Protein AF-A0A9D5ZMG6-F1 (afdb_monomer_lite)

Foldseek 3Di:
DDDDDDDDDDPDDADADDPPPPPDDDDDDDDDDDDDDDDDDDDDDDDDDDDDDPDPPPQDPVNLVLCVVQPDDFDAQPDQDPPDFDWDQGPNDIDTDDALEDPVVQVVVLVVCLVVVDQKYWDWDADLVPLGTHYTWMAHNVVRDIGSSLLQDFQFQCAQVLLLLLVCLLVVVVPADQQDKDFFDDDQPDQDPVRQPDPDPVVTDMDGNNVCSVVLRLSRQLNSCLVRHDLVSSVVSCVVLQAPHDPDPNHNHDHFHDDSPPPPCPDSSVSSCSRSSVDSRGTDRNSSSNSSSD

Radius of gyration: 22.64 Å; chains: 1; bounding box: 49×60×66 Å

Sequence (294 aa):
MATIRTVMSFRGTLVVIVLMVLSVLVLGAQFYPKQHYVPGAGSTPVVTTTAETSGNPVVGNETLALLKKNGMTFPSKGKSDTLESKQVHVAGKDFKIDYTLDEELTKYVNKLLGRYRPDYSAVVVIDNNTGNIITATGFQKDGNKIDPSLAFSSSHPSASLFKIITAAALLQEHQVNPEHTFAFRGKSTTLYNSQIRDPYSVAGKSQTLKKAFAVSNNVIFGKAALQYCSEKELDVMATKFGYNQDLMADIDLSKSHTEIANSKMEEQLDLASIASGFNTQVKISPVHAALLSS

Structure (mmCIF, N/CA/C/O backbone):
data_AF-A0A9D5ZMG6-F1
#
_entry.id   AF-A0A9D5ZMG6-F1
#
loop_
_atom_site.group_PDB
_atom_site.id
_atom_site.type_symbol
_atom_site.label_atom_id
_atom_site.label_alt_id
_atom_site.label_comp_id
_atom_site.label_asym_id
_atom_site.label_entity_id
_atom_site.label_seq_id
_atom_site.pdbx_PDB_ins_code
_atom_site.Cartn_x
_atom_site.Cartn_y
_atom_site.Cartn_z
_atom_site.occupancy
_atom_site.B_iso_or_equiv
_atom_site.auth_seq_id
_atom_site.auth_comp_id
_atom_site.auth_asym_id
_atom_site.auth_atom_id
_atom_site.pdbx_PDB_model_num
ATOM 1 N N . MET A 1 1 ? -21.882 -11.357 -9.820 1.00 24.34 1 MET A N 1
ATOM 2 C CA . MET A 1 1 ? -21.379 -12.555 -9.109 1.00 24.34 1 MET A CA 1
ATOM 3 C C . MET A 1 1 ? -19.875 -12.661 -9.325 1.00 24.34 1 MET A C 1
ATOM 5 O O . MET A 1 1 ? -19.450 -13.118 -10.378 1.00 24.34 1 MET A O 1
ATOM 9 N N . ALA A 1 2 ? -19.061 -12.177 -8.385 1.00 22.80 2 ALA A N 1
ATOM 10 C CA . ALA A 1 2 ? -17.611 -12.360 -8.440 1.00 22.80 2 ALA A CA 1
ATOM 11 C C . ALA A 1 2 ? -17.259 -13.700 -7.777 1.00 22.80 2 ALA A C 1
ATOM 13 O O . ALA A 1 2 ? -17.622 -13.947 -6.631 1.00 22.80 2 ALA A O 1
ATOM 14 N N . THR A 1 3 ? -16.609 -14.585 -8.531 1.00 19.66 3 THR A N 1
ATOM 15 C CA . THR A 1 3 ? -16.215 -15.923 -8.072 1.00 19.66 3 THR A CA 1
ATOM 16 C C . THR A 1 3 ? -14.845 -15.832 -7.403 1.00 19.66 3 THR A C 1
ATOM 18 O O . THR A 1 3 ? -13.866 -15.476 -8.056 1.00 19.66 3 THR A O 1
ATOM 21 N N . ILE A 1 4 ? -14.769 -16.160 -6.112 1.00 23.97 4 ILE A N 1
ATOM 22 C CA . ILE A 1 4 ? -13.509 -16.271 -5.366 1.00 23.97 4 ILE A CA 1
ATOM 23 C C . ILE A 1 4 ? -12.852 -17.602 -5.754 1.00 23.97 4 ILE A C 1
ATOM 25 O O . ILE A 1 4 ? -13.375 -18.670 -5.446 1.00 23.97 4 ILE A O 1
ATOM 29 N N . ARG A 1 5 ? -11.704 -17.552 -6.439 1.00 21.27 5 ARG A N 1
ATOM 30 C CA . ARG A 1 5 ? -10.810 -18.709 -6.602 1.00 21.27 5 ARG A CA 1
ATOM 31 C C . ARG A 1 5 ? -9.631 -18.569 -5.645 1.00 21.27 5 ARG A C 1
ATOM 33 O O . ARG A 1 5 ? -8.730 -17.771 -5.878 1.00 21.27 5 ARG A O 1
ATOM 40 N N . THR A 1 6 ? -9.645 -19.369 -4.585 1.00 25.58 6 THR A N 1
ATOM 41 C CA . THR A 1 6 ? -8.525 -19.555 -3.657 1.00 25.58 6 THR A CA 1
ATOM 42 C C . THR A 1 6 ? -7.377 -20.277 -4.367 1.00 25.58 6 THR A C 1
ATOM 44 O O . THR A 1 6 ? -7.580 -21.359 -4.916 1.00 25.58 6 THR A O 1
ATOM 47 N N . VAL A 1 7 ? -6.166 -19.711 -4.342 1.00 25.19 7 VAL A N 1
ATOM 48 C CA . VAL A 1 7 ? -4.935 -20.394 -4.772 1.00 25.19 7 VAL A CA 1
ATOM 49 C C . VAL A 1 7 ? -3.977 -20.478 -3.583 1.00 25.19 7 VAL A C 1
ATOM 51 O O . VAL A 1 7 ? -3.542 -19.463 -3.060 1.00 25.19 7 VAL A O 1
ATOM 54 N N . MET A 1 8 ? -3.743 -21.730 -3.182 1.00 24.28 8 MET A N 1
ATOM 55 C CA . MET A 1 8 ? -2.700 -22.346 -2.347 1.00 24.28 8 MET A CA 1
ATOM 56 C C . MET A 1 8 ? -1.887 -21.525 -1.324 1.00 24.28 8 MET A C 1
ATOM 58 O O . MET A 1 8 ? -1.217 -20.542 -1.614 1.00 24.28 8 MET A O 1
ATOM 62 N N . SER A 1 9 ? -1.876 -22.125 -0.130 1.00 27.77 9 SER A N 1
ATOM 63 C CA . SER A 1 9 ? -1.097 -21.880 1.082 1.00 27.77 9 SER A CA 1
ATOM 64 C C . SER A 1 9 ? 0.413 -21.703 0.866 1.00 27.77 9 SER A C 1
ATOM 66 O O . SER A 1 9 ? 1.086 -22.586 0.338 1.00 27.77 9 SER A O 1
ATOM 68 N N . PHE A 1 10 ? 0.942 -20.601 1.404 1.00 27.78 10 PHE A N 1
ATOM 69 C CA . PHE A 1 10 ? 2.297 -20.512 1.943 1.00 27.78 10 PHE A CA 1
ATOM 70 C C . PHE A 1 10 ? 2.182 -20.096 3.416 1.00 27.78 10 PHE A C 1
ATOM 72 O O . PHE A 1 10 ? 1.369 -19.244 3.774 1.00 27.78 10 PHE A O 1
ATOM 79 N N . ARG A 1 11 ? 2.935 -20.769 4.287 1.00 31.12 11 ARG A N 1
ATOM 80 C CA . ARG A 1 11 ? 2.912 -20.576 5.743 1.00 31.12 11 ARG A CA 1
ATOM 81 C C . ARG A 1 11 ? 3.293 -19.130 6.099 1.00 31.12 11 ARG A C 1
ATOM 83 O O . ARG A 1 11 ? 4.369 -18.684 5.718 1.00 31.12 11 ARG A O 1
ATOM 90 N N . GLY A 1 12 ? 2.430 -18.440 6.853 1.00 32.19 12 GLY A N 1
ATOM 91 C CA . GLY A 1 12 ? 2.753 -17.180 7.538 1.00 32.19 12 GLY A CA 1
ATOM 92 C C . GLY A 1 12 ? 2.434 -15.866 6.811 1.00 32.19 12 GLY A C 1
ATOM 93 O O . GLY A 1 12 ? 3.101 -14.871 7.076 1.00 32.19 12 GLY A O 1
ATOM 94 N N . THR A 1 13 ? 1.452 -15.811 5.904 1.00 32.25 13 THR A N 1
ATOM 95 C CA . THR A 1 13 ? 1.073 -14.553 5.225 1.00 32.25 13 THR A CA 1
ATOM 96 C C . THR A 1 13 ? -0.173 -13.916 5.847 1.00 32.25 13 THR A C 1
ATOM 98 O O . THR A 1 13 ? -1.261 -14.486 5.805 1.00 32.25 13 THR A O 1
ATOM 101 N N . LEU A 1 14 ? -0.011 -12.706 6.390 1.00 33.25 14 LEU A N 1
ATOM 102 C CA . LEU A 1 14 ? -1.097 -11.781 6.718 1.00 33.25 14 LEU A CA 1
ATOM 103 C C . LEU A 1 14 ? -1.874 -11.442 5.435 1.00 33.25 14 LEU A C 1
ATOM 105 O O . LEU A 1 14 ? -1.299 -10.923 4.479 1.00 33.25 14 LEU A O 1
ATOM 109 N N . VAL A 1 15 ? -3.176 -11.722 5.411 1.00 29.78 15 VAL A N 1
ATOM 110 C CA . VAL A 1 15 ? -4.054 -11.350 4.295 1.00 29.78 15 VAL A CA 1
ATOM 111 C C . VAL A 1 15 ? -4.723 -10.020 4.638 1.00 29.78 15 VAL A C 1
ATOM 113 O O . VAL A 1 15 ? -5.631 -9.980 5.465 1.00 29.78 15 VAL A O 1
ATOM 116 N N . VAL A 1 16 ? -4.282 -8.930 4.006 1.00 33.22 16 VAL A N 1
ATOM 117 C CA . VAL A 1 16 ? -5.022 -7.658 4.004 1.00 33.22 16 VAL A CA 1
ATOM 118 C C . VAL A 1 16 ? -6.070 -7.747 2.900 1.00 33.22 16 VAL A C 1
ATOM 120 O O . VAL A 1 16 ? -5.731 -7.757 1.717 1.00 33.22 16 VAL A O 1
ATOM 123 N N . ILE A 1 17 ? -7.345 -7.860 3.271 1.00 31.58 17 ILE A N 1
ATOM 124 C CA . ILE A 1 17 ? -8.457 -7.805 2.317 1.00 31.58 17 ILE A CA 1
ATOM 125 C C . ILE A 1 17 ? -8.943 -6.357 2.265 1.00 31.58 17 ILE A C 1
ATOM 127 O O . ILE A 1 17 ? -9.706 -5.930 3.125 1.00 31.58 17 ILE A O 1
ATOM 131 N N . VAL A 1 18 ? -8.505 -5.610 1.251 1.00 31.22 18 VAL A N 1
ATOM 132 C CA . VAL A 1 18 ? -9.123 -4.329 0.881 1.00 31.22 18 VAL A CA 1
ATOM 133 C C . VAL A 1 18 ? -10.298 -4.648 -0.042 1.00 31.22 18 VAL A C 1
ATOM 135 O O . VAL A 1 18 ? -10.112 -5.027 -1.199 1.00 31.22 18 VAL A O 1
ATOM 138 N N . LEU A 1 19 ? -11.521 -4.561 0.479 1.00 24.47 19 LEU A N 1
ATOM 139 C CA . LEU A 1 19 ? -12.739 -4.660 -0.326 1.00 24.47 19 LEU A CA 1
ATOM 140 C C . LEU A 1 19 ? -12.968 -3.316 -1.029 1.00 24.47 19 LEU A C 1
ATOM 142 O O . LEU A 1 19 ? -13.658 -2.446 -0.511 1.00 24.47 19 LEU A O 1
ATOM 146 N N . MET A 1 20 ? -12.392 -3.151 -2.222 1.00 25.94 20 MET A N 1
ATOM 147 C CA . MET A 1 20 ? -12.801 -2.082 -3.135 1.00 25.94 20 MET A CA 1
ATOM 148 C C . MET A 1 20 ? -14.220 -2.376 -3.629 1.00 25.94 20 MET A C 1
ATOM 150 O O . MET A 1 20 ? -14.432 -3.259 -4.466 1.00 25.94 20 MET A O 1
ATOM 154 N N . VAL A 1 21 ? -15.204 -1.632 -3.126 1.00 23.70 21 VAL A N 1
ATOM 155 C CA . VAL A 1 21 ? -16.505 -1.535 -3.790 1.00 23.70 21 VAL A CA 1
ATOM 156 C C . VAL A 1 21 ? -16.289 -0.667 -5.025 1.00 23.70 21 VAL A C 1
ATOM 158 O O . VAL A 1 21 ? -16.185 0.550 -4.939 1.00 23.70 21 VAL A O 1
ATOM 161 N N . LEU A 1 22 ? -16.151 -1.313 -6.183 1.00 22.45 22 LEU A N 1
ATOM 162 C CA . LEU A 1 22 ? -16.051 -0.640 -7.473 1.00 22.45 22 LEU A CA 1
ATOM 163 C C . LEU A 1 22 ? -17.430 -0.047 -7.821 1.00 22.45 22 LEU A C 1
ATOM 165 O O . LEU A 1 22 ? -18.253 -0.696 -8.469 1.00 22.45 22 LEU A O 1
ATOM 169 N N . SER A 1 23 ? -17.715 1.172 -7.371 1.00 24.39 23 SER A N 1
ATOM 170 C CA . SER A 1 23 ? -18.839 1.959 -7.877 1.00 24.39 23 SER A CA 1
ATOM 171 C C . SER A 1 23 ? -18.483 2.432 -9.286 1.00 24.39 23 SER A C 1
ATOM 173 O O . SER A 1 23 ? -17.774 3.413 -9.494 1.00 24.39 23 SER A O 1
ATOM 175 N N . VAL A 1 24 ? -18.960 1.688 -10.283 1.00 23.55 24 VAL A N 1
ATOM 176 C CA . VAL A 1 24 ? -19.001 2.143 -11.673 1.00 23.55 24 VAL A CA 1
ATOM 177 C C . VAL A 1 24 ? -19.973 3.320 -11.740 1.00 23.55 24 VAL A C 1
ATOM 179 O O . VAL A 1 24 ? -21.184 3.125 -11.737 1.00 23.55 24 VAL A O 1
ATOM 182 N N . LEU A 1 25 ? -19.440 4.537 -11.812 1.00 24.09 25 LEU A N 1
ATOM 183 C CA . LEU A 1 25 ? -20.180 5.722 -12.233 1.00 24.09 25 LEU A CA 1
ATOM 184 C C . LEU A 1 25 ? -19.533 6.254 -13.510 1.00 24.09 25 LEU A C 1
ATOM 186 O O . LEU A 1 25 ? -18.550 6.987 -13.507 1.00 24.09 25 LEU A O 1
ATOM 190 N N . VAL A 1 26 ? -20.097 5.812 -14.631 1.00 25.08 26 VAL A N 1
ATOM 191 C CA . VAL A 1 26 ? -20.025 6.535 -15.898 1.00 25.08 26 VAL A CA 1
ATOM 192 C C . VAL A 1 26 ? -20.948 7.738 -15.749 1.00 25.08 26 VAL A C 1
ATOM 194 O O . VAL A 1 26 ? -22.137 7.516 -15.565 1.00 25.08 26 VAL A O 1
ATOM 197 N N . LEU A 1 27 ? -20.427 8.967 -15.828 1.00 24.39 27 LEU A N 1
ATOM 198 C CA . LEU A 1 27 ? -20.994 10.077 -16.614 1.00 24.39 27 LEU A CA 1
ATOM 199 C C . LEU A 1 27 ? -20.238 11.394 -16.365 1.00 24.39 27 LEU A C 1
ATOM 201 O O . LEU A 1 27 ? -20.022 11.789 -15.228 1.00 24.39 27 LEU A O 1
ATOM 205 N N . GLY A 1 28 ? -19.958 12.108 -17.460 1.00 23.58 28 GLY A N 1
ATOM 206 C CA . GLY A 1 28 ? -19.982 13.573 -17.484 1.00 23.58 28 GLY A CA 1
ATOM 207 C C . GLY A 1 28 ? -18.659 14.289 -17.230 1.00 23.58 28 GLY A C 1
ATOM 208 O O . GLY A 1 28 ? -18.320 14.620 -16.103 1.00 23.58 28 GLY A O 1
ATOM 209 N N . ALA A 1 29 ? -17.961 14.629 -18.313 1.00 26.16 29 ALA A N 1
ATOM 210 C CA . ALA A 1 29 ? -16.973 15.697 -18.310 1.00 26.16 29 ALA A CA 1
ATOM 211 C C . ALA A 1 29 ? -17.629 17.030 -17.911 1.00 26.16 29 ALA A C 1
ATOM 213 O O . ALA A 1 29 ? -18.601 17.434 -18.546 1.00 26.16 29 ALA A O 1
ATOM 214 N N . GLN A 1 30 ? -17.058 17.747 -16.941 1.00 23.86 30 GLN A N 1
ATOM 215 C CA . GLN A 1 30 ? -17.213 19.197 -16.850 1.00 23.86 30 GLN A CA 1
ATOM 216 C C . GLN A 1 30 ? -16.025 19.841 -16.123 1.00 23.86 30 GLN A C 1
ATOM 218 O O . GLN A 1 30 ? -15.585 19.407 -15.063 1.00 23.86 30 GLN A O 1
ATOM 223 N N . PHE A 1 31 ? -15.481 20.856 -16.789 1.00 27.61 31 PHE A N 1
ATOM 224 C CA . PHE A 1 31 ? -14.343 21.687 -16.421 1.00 27.61 31 PHE A CA 1
ATOM 225 C C . PHE A 1 31 ? -14.507 22.361 -15.050 1.00 27.61 31 PHE A C 1
ATOM 227 O O . PHE A 1 31 ? -15.540 22.977 -14.808 1.00 27.61 31 PHE A O 1
ATOM 234 N N . TYR A 1 32 ? -13.436 22.398 -14.248 1.00 26.00 32 TYR A N 1
ATOM 235 C CA . TYR A 1 32 ? -13.225 23.444 -13.240 1.00 26.00 32 TYR A CA 1
ATOM 236 C C . TYR A 1 32 ? -11.772 23.964 -13.281 1.00 26.00 32 TYR A C 1
ATOM 238 O O . TYR A 1 32 ? -10.841 23.163 -13.398 1.00 26.00 32 TYR A O 1
ATOM 246 N N . PRO A 1 33 ? -11.557 25.296 -13.253 1.00 25.56 33 PRO A N 1
ATOM 247 C CA . PRO A 1 33 ? -10.253 25.916 -13.467 1.00 25.56 33 PRO A CA 1
ATOM 248 C C . PRO A 1 33 ? -9.388 25.989 -12.197 1.00 25.56 33 PRO A C 1
ATOM 250 O O . PRO A 1 33 ? -9.877 26.005 -11.071 1.00 25.56 33 PRO A O 1
ATOM 253 N N . LYS A 1 34 ? -8.072 26.073 -12.436 1.00 28.91 34 LYS A N 1
ATOM 254 C CA . LYS A 1 34 ? -6.972 26.257 -11.474 1.00 28.91 34 LYS A CA 1
ATOM 255 C C . LYS A 1 34 ? -7.231 27.389 -10.467 1.00 28.91 34 LYS A C 1
ATOM 257 O O . LYS A 1 34 ? -7.577 28.494 -10.878 1.00 28.91 34 LYS A O 1
ATOM 262 N N . GLN A 1 35 ? -6.892 27.169 -9.195 1.00 26.78 35 GLN A N 1
ATOM 263 C CA . GLN A 1 35 ? -6.581 28.252 -8.257 1.00 26.78 35 GLN A CA 1
ATOM 264 C C . GLN A 1 35 ? -5.208 28.050 -7.609 1.00 26.78 35 GLN A C 1
ATOM 266 O O . GLN A 1 35 ? -4.807 26.943 -7.258 1.00 26.78 35 GLN A O 1
ATOM 271 N N . HIS A 1 36 ? -4.481 29.164 -7.539 1.00 26.61 36 HIS A N 1
ATOM 272 C CA . HIS A 1 36 ? -3.116 29.309 -7.058 1.00 26.61 36 HIS A CA 1
ATOM 273 C C . HIS A 1 36 ? -3.068 29.372 -5.525 1.00 26.61 36 HIS A C 1
ATOM 275 O O . HIS A 1 36 ? -3.886 30.045 -4.905 1.00 26.61 36 HIS A O 1
ATOM 281 N N . TYR A 1 37 ? -2.067 28.720 -4.931 1.00 25.25 37 TYR A N 1
ATOM 282 C CA . TYR A 1 37 ? -1.739 28.807 -3.507 1.00 25.25 37 TYR A CA 1
ATOM 283 C C . TYR A 1 37 ? -0.710 29.922 -3.260 1.00 25.25 37 TYR A C 1
ATOM 285 O O . TYR A 1 37 ? 0.325 29.959 -3.928 1.00 25.25 37 TYR A O 1
ATOM 293 N N . VAL A 1 38 ? -0.978 30.802 -2.289 1.00 24.12 38 VAL A N 1
ATOM 294 C CA . VAL A 1 38 ? -0.038 31.805 -1.750 1.00 24.12 38 VAL A CA 1
ATOM 295 C C . VAL A 1 38 ? -0.078 31.717 -0.215 1.00 24.12 38 VAL A C 1
ATOM 297 O O . VAL A 1 38 ? -1.175 31.801 0.338 1.00 24.12 38 VAL A O 1
ATOM 300 N N . PRO A 1 39 ? 1.055 31.552 0.497 1.00 25.41 39 PRO A N 1
ATOM 301 C CA . PRO A 1 39 ? 1.061 31.491 1.956 1.00 25.41 39 PRO A CA 1
ATOM 302 C C . PRO A 1 39 ? 1.405 32.841 2.614 1.00 25.41 39 PRO A C 1
ATOM 304 O O . PRO A 1 39 ? 2.365 33.501 2.222 1.00 25.41 39 PRO A O 1
ATOM 307 N N . GLY A 1 40 ? 0.680 33.175 3.691 1.00 25.20 40 GLY A N 1
ATOM 308 C CA . GLY A 1 40 ? 1.161 34.029 4.788 1.00 25.20 40 GLY A CA 1
ATOM 309 C C . GLY A 1 40 ? 0.491 35.399 4.963 1.00 25.20 40 GLY A C 1
ATOM 310 O O . GLY A 1 40 ? 0.832 36.344 4.264 1.00 25.20 40 GLY A O 1
ATOM 311 N N . ALA A 1 41 ? -0.365 35.533 5.982 1.00 24.64 41 ALA A N 1
ATOM 312 C CA . ALA A 1 41 ? -0.553 36.757 6.776 1.00 24.64 41 ALA A CA 1
ATOM 313 C C . ALA A 1 41 ? -1.337 36.409 8.055 1.00 24.64 41 ALA A C 1
ATOM 315 O O . ALA A 1 41 ? -2.392 35.785 7.984 1.00 24.64 41 ALA A O 1
ATOM 316 N N . GLY A 1 42 ? -0.792 36.760 9.222 1.00 24.23 42 GLY A N 1
ATOM 317 C CA . GLY A 1 42 ? -1.394 36.471 10.524 1.00 24.23 42 GLY A CA 1
ATOM 318 C C . GLY A 1 42 ? -2.385 37.532 11.006 1.00 24.23 42 GLY A C 1
ATOM 319 O O . GLY A 1 42 ? -2.309 38.691 10.606 1.00 24.23 42 GLY A O 1
ATOM 320 N N . SER A 1 43 ? -3.249 37.130 11.938 1.00 23.72 43 SER A N 1
ATOM 321 C CA . SER A 1 43 ? -3.814 37.975 12.997 1.00 23.72 43 SER A CA 1
ATOM 322 C C . SER A 1 43 ? -4.495 37.105 14.068 1.00 23.72 43 SER A C 1
ATOM 324 O O . SER A 1 43 ? -5.214 36.156 13.769 1.00 23.72 43 SER A O 1
ATOM 326 N N . THR A 1 44 ? -4.242 37.421 15.336 1.00 21.36 44 THR A N 1
ATOM 327 C CA . THR A 1 44 ? -5.017 37.015 16.525 1.00 21.36 44 THR A CA 1
ATOM 328 C C . THR A 1 44 ? -5.849 38.221 17.001 1.00 21.36 44 THR A C 1
ATOM 330 O O . THR A 1 44 ? -5.535 39.344 16.604 1.00 21.36 44 THR A O 1
ATOM 333 N N . PRO A 1 45 ? -6.783 38.097 17.967 1.00 27.84 45 PRO A N 1
ATOM 334 C CA . PRO A 1 45 ? -7.793 37.060 18.216 1.00 27.84 45 PRO A CA 1
ATOM 335 C C . PRO A 1 45 ? -9.224 37.666 18.282 1.00 27.84 45 PRO A C 1
ATOM 337 O O . PRO A 1 45 ? -9.389 38.849 18.569 1.00 27.84 45 PRO A O 1
ATOM 340 N N . VAL A 1 46 ? -10.283 36.860 18.123 1.00 22.02 46 VAL A N 1
ATOM 341 C CA . VAL A 1 46 ? -11.645 37.247 18.554 1.00 22.02 46 VAL A CA 1
ATOM 342 C C . VAL A 1 46 ? -12.272 36.101 19.338 1.00 22.02 46 VAL A C 1
ATOM 344 O O . VAL A 1 46 ? -12.497 35.013 18.819 1.00 22.02 46 VAL A O 1
ATOM 347 N N . VAL A 1 47 ? -12.542 36.368 20.614 1.00 23.61 47 VAL A N 1
ATOM 348 C CA . VAL A 1 47 ? -13.389 35.539 21.471 1.00 23.61 47 VAL A CA 1
ATOM 349 C C . VAL A 1 47 ? -14.835 35.944 21.208 1.00 23.61 47 VAL A C 1
ATOM 351 O O . VAL A 1 47 ? -15.199 37.105 21.385 1.00 23.61 47 VAL A O 1
ATOM 354 N N . THR A 1 48 ? -15.683 34.995 20.825 1.00 21.70 48 THR A N 1
ATOM 355 C CA . THR A 1 48 ? -17.136 35.151 20.945 1.00 21.70 48 THR A CA 1
ATOM 356 C C . THR A 1 48 ? -17.730 33.830 21.407 1.00 21.70 48 THR A C 1
ATOM 358 O O . THR A 1 48 ? -17.784 32.847 20.677 1.00 21.70 48 THR A O 1
ATOM 361 N N . THR A 1 49 ? -18.137 33.803 22.670 1.00 26.88 49 THR A N 1
ATOM 362 C CA . THR A 1 49 ? -19.011 32.781 23.237 1.00 26.88 49 THR A CA 1
ATOM 363 C C . THR A 1 49 ? -20.457 33.124 22.908 1.00 26.88 49 THR A C 1
ATOM 365 O O . THR A 1 49 ? -20.921 34.185 23.318 1.00 26.88 49 THR A O 1
ATOM 368 N N . THR A 1 50 ? -21.159 32.224 22.221 1.00 23.08 50 THR A N 1
ATOM 369 C CA . THR A 1 50 ? -22.487 31.651 22.539 1.00 23.08 50 THR A CA 1
ATOM 370 C C . THR A 1 50 ? -23.212 31.206 21.265 1.00 23.08 50 THR A C 1
ATOM 372 O O . THR A 1 50 ? -23.235 31.922 20.274 1.00 23.08 50 THR A O 1
ATOM 375 N N . ALA A 1 51 ? -23.838 30.032 21.386 1.00 25.88 51 ALA A N 1
ATOM 376 C CA . ALA A 1 51 ? -24.914 29.469 20.570 1.00 25.88 51 ALA A CA 1
ATOM 377 C C . ALA A 1 51 ? -24.604 28.960 19.144 1.00 25.88 51 ALA A C 1
ATOM 379 O O . ALA A 1 51 ? -24.199 29.689 18.248 1.00 25.88 51 ALA A O 1
ATOM 380 N N . GLU A 1 52 ? -24.912 27.668 18.990 1.00 30.25 52 GLU A N 1
ATOM 381 C CA . GLU A 1 52 ? -25.462 27.002 17.805 1.00 30.25 52 GLU A CA 1
ATOM 382 C C . GLU A 1 52 ? -24.734 27.192 16.471 1.00 30.25 52 GLU A C 1
ATOM 384 O O . GLU A 1 52 ? -24.978 28.113 15.697 1.00 30.25 52 GLU A O 1
ATOM 389 N N . THR A 1 53 ? -23.919 26.199 16.120 1.00 24.66 53 THR A N 1
ATOM 390 C CA . THR A 1 53 ? -23.616 25.923 14.716 1.00 24.66 53 THR A CA 1
ATOM 391 C C . THR A 1 53 ? -23.657 24.420 14.481 1.00 24.66 53 THR A C 1
ATOM 393 O O . THR A 1 53 ? -22.904 23.651 15.075 1.00 24.66 53 THR A O 1
ATOM 396 N N . SER A 1 54 ? -24.587 24.006 13.621 1.00 28.78 54 SER A N 1
ATOM 397 C CA . SER A 1 54 ? -24.646 22.677 13.028 1.00 28.78 54 SER A CA 1
ATOM 398 C C . SER A 1 54 ? -23.404 22.465 12.163 1.00 28.78 54 SER A C 1
ATOM 400 O O . SER A 1 54 ? -23.324 22.917 11.022 1.00 28.78 54 SER A O 1
ATOM 402 N N . GLY A 1 55 ? -22.419 21.795 12.727 1.00 25.33 55 GLY A N 1
ATOM 403 C CA . GLY A 1 55 ? -21.212 21.355 12.054 1.00 25.33 55 GLY A CA 1
ATOM 404 C C . GLY A 1 55 ? -20.448 20.519 13.059 1.00 25.33 55 GLY A C 1
ATOM 405 O O . GLY A 1 55 ? -20.268 20.958 14.192 1.00 25.33 55 GLY A O 1
ATOM 406 N N . ASN A 1 56 ? -20.065 19.296 12.689 1.00 27.08 56 ASN A N 1
ATOM 407 C CA . ASN A 1 56 ? -19.219 18.481 13.556 1.00 27.08 56 ASN A CA 1
ATOM 408 C C . ASN A 1 56 ? -17.971 19.304 13.908 1.00 27.08 56 ASN A C 1
ATOM 410 O O . ASN A 1 56 ? -17.266 19.726 12.986 1.00 27.08 56 ASN A O 1
ATOM 414 N N . PRO A 1 57 ? -17.697 19.574 15.196 1.00 32.59 57 PRO A N 1
ATOM 415 C CA . PRO A 1 57 ? -16.502 20.299 15.575 1.00 32.59 57 PRO A CA 1
ATOM 416 C C . PRO A 1 57 ? -15.299 19.410 15.261 1.00 32.59 57 PRO A C 1
ATOM 418 O O . PRO A 1 57 ? -14.994 18.466 15.986 1.00 32.59 57 PRO A O 1
ATOM 421 N N . VAL A 1 58 ? -14.619 19.707 14.155 1.00 37.62 58 VAL A N 1
ATOM 422 C CA . VAL A 1 58 ? -13.265 19.215 13.911 1.00 37.62 58 VAL A CA 1
ATOM 423 C C . VAL A 1 58 ? -12.395 19.877 14.969 1.00 37.62 58 VAL A C 1
ATOM 425 O O . VAL A 1 58 ? -12.218 21.096 14.976 1.00 37.62 58 VAL A O 1
ATOM 428 N N . VAL A 1 59 ? -11.922 19.082 15.921 1.00 46.06 59 VAL A N 1
ATOM 429 C CA . VAL A 1 59 ? -11.023 19.542 16.976 1.00 46.06 59 VAL A CA 1
ATOM 430 C C . VAL A 1 59 ? -9.759 20.065 16.291 1.00 46.06 59 VAL A C 1
ATOM 432 O O . VAL A 1 59 ? -9.046 19.312 15.640 1.00 46.06 59 VAL A O 1
ATOM 435 N N . GLY A 1 60 ? -9.499 21.370 16.374 1.00 41.03 60 GLY A N 1
ATOM 436 C CA . GLY A 1 60 ? -8.306 21.961 15.769 1.00 41.03 60 GLY A CA 1
ATOM 437 C C . GLY A 1 60 ? -7.025 21.449 16.436 1.00 41.03 60 GLY A C 1
ATOM 438 O O . GLY A 1 60 ? -7.026 21.107 17.622 1.00 41.03 60 GLY A O 1
ATOM 439 N N . ASN A 1 61 ? -5.908 21.452 15.701 1.00 45.41 61 ASN A N 1
ATOM 440 C CA . ASN A 1 61 ? -4.592 20.995 16.180 1.00 45.41 61 ASN A CA 1
ATOM 441 C C . ASN A 1 61 ? -4.179 21.618 17.533 1.00 45.41 61 ASN A C 1
ATOM 443 O O . ASN A 1 61 ? -3.521 20.967 18.345 1.00 45.41 61 ASN A O 1
ATOM 447 N N . GLU A 1 62 ? -4.592 22.859 17.808 1.00 46.50 62 GLU A N 1
ATOM 448 C CA . GLU A 1 62 ? -4.347 23.547 19.084 1.00 46.50 62 GLU A CA 1
ATOM 449 C C . GLU A 1 62 ? -5.133 22.933 20.248 1.00 46.50 62 GLU A C 1
ATOM 451 O O . GLU A 1 62 ? -4.600 22.756 21.345 1.00 46.50 62 GLU A O 1
ATOM 456 N N . THR A 1 63 ? -6.386 22.546 20.008 1.00 53.28 63 THR A N 1
ATOM 457 C CA . THR A 1 63 ? -7.231 21.869 20.992 1.00 53.28 63 THR A CA 1
ATOM 458 C C . THR A 1 63 ? -6.687 20.472 21.286 1.00 53.28 63 THR A C 1
ATOM 460 O O . THR A 1 63 ? -6.572 20.103 22.449 1.00 53.28 63 THR A O 1
ATOM 463 N N . LEU A 1 64 ? -6.227 19.728 20.277 1.00 54.34 64 LEU A N 1
ATOM 464 C CA . LEU A 1 64 ? -5.548 18.439 20.465 1.00 54.34 64 LEU A CA 1
ATOM 465 C C . LEU A 1 64 ? -4.230 18.556 21.238 1.00 54.34 64 LEU A C 1
ATOM 467 O O . LEU A 1 64 ? -3.958 17.739 22.120 1.00 54.34 64 LEU A O 1
ATOM 471 N N . ALA A 1 65 ? -3.425 19.583 20.958 1.00 54.44 65 ALA A N 1
ATOM 472 C CA . ALA A 1 65 ? -2.199 19.854 21.702 1.00 54.44 65 ALA A CA 1
ATOM 473 C C . ALA A 1 65 ? -2.491 20.195 23.174 1.00 54.44 65 ALA A C 1
ATOM 475 O O . ALA A 1 65 ? -1.803 19.704 24.072 1.00 54.44 65 ALA A O 1
ATOM 476 N N . LEU A 1 66 ? -3.545 20.975 23.435 1.00 52.56 66 LEU A N 1
ATOM 477 C CA . LEU A 1 66 ? -4.031 21.268 24.784 1.00 52.56 66 LEU A CA 1
ATOM 478 C C . LEU A 1 66 ? -4.547 20.009 25.492 1.00 52.56 66 LEU A C 1
ATOM 480 O O . LEU A 1 66 ? -4.238 19.809 26.665 1.00 52.56 66 LEU A O 1
ATOM 484 N N . LEU A 1 67 ? -5.278 19.134 24.802 1.00 56.34 67 LEU A N 1
ATOM 485 C CA . LEU A 1 67 ? -5.783 17.881 25.368 1.00 56.34 67 LEU A CA 1
ATOM 486 C C . LEU A 1 67 ? -4.638 16.918 25.725 1.00 56.34 67 LEU A C 1
ATOM 488 O O . LEU A 1 67 ? -4.598 16.404 26.843 1.00 56.34 67 LEU A O 1
ATOM 492 N N . LYS A 1 68 ? -3.648 16.746 24.837 1.00 57.81 68 LYS A N 1
ATOM 493 C CA . LYS A 1 68 ? -2.447 15.931 25.105 1.00 57.81 68 LYS A CA 1
ATOM 494 C C . LYS A 1 68 ? -1.605 16.498 26.251 1.00 57.81 68 LYS A C 1
ATOM 496 O O . LYS A 1 68 ? -1.185 15.750 27.131 1.00 57.81 68 LYS A O 1
ATOM 501 N N . LYS A 1 69 ? -1.401 17.823 26.290 1.00 55.09 69 LYS A N 1
ATOM 502 C CA . LYS A 1 69 ? -0.674 18.516 27.372 1.00 55.09 69 LYS A CA 1
ATOM 503 C C . LYS A 1 69 ? -1.350 18.345 28.738 1.00 55.09 69 LYS A C 1
ATOM 505 O O . LYS A 1 69 ? -0.664 18.360 29.753 1.00 55.09 69 LYS A O 1
ATOM 510 N N . ASN A 1 70 ? -2.668 18.148 28.758 1.00 49.78 70 ASN A N 1
ATOM 511 C CA . ASN A 1 70 ? -3.451 17.893 29.967 1.00 49.78 70 ASN A CA 1
ATOM 512 C C . ASN A 1 70 ? -3.686 16.393 30.247 1.00 49.78 70 ASN A C 1
ATOM 514 O O . ASN A 1 70 ? -4.593 16.045 30.998 1.00 49.78 70 ASN A O 1
ATOM 518 N N . GLY A 1 71 ? -2.872 15.497 29.676 1.00 41.19 71 GLY A N 1
ATOM 519 C CA . GLY A 1 71 ? -2.865 14.076 30.039 1.00 41.19 71 GLY A CA 1
ATOM 520 C C . GLY A 1 71 ? -3.8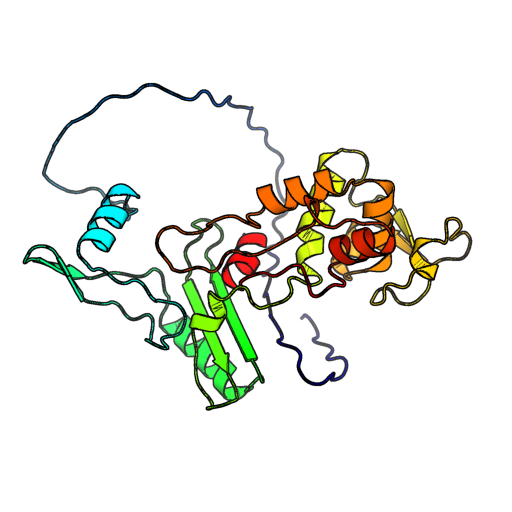79 13.199 29.298 1.00 41.19 71 GLY A C 1
ATOM 521 O O . GLY A 1 71 ? -4.042 12.033 29.663 1.00 41.19 71 GLY A O 1
ATOM 522 N N . MET A 1 72 ? -4.539 13.706 28.247 1.00 47.84 72 MET A N 1
ATOM 523 C CA . MET A 1 72 ? -5.368 12.868 27.376 1.00 47.84 72 MET A CA 1
ATOM 524 C C . MET A 1 72 ? -4.468 11.915 26.573 1.00 47.84 72 MET A C 1
ATOM 526 O O . MET A 1 72 ? -3.643 12.341 25.764 1.00 47.84 72 MET A O 1
ATOM 530 N N . THR A 1 73 ? -4.633 10.612 26.810 1.00 42.97 73 THR A N 1
ATOM 531 C CA . THR A 1 73 ? -3.986 9.541 26.045 1.00 42.97 73 THR A CA 1
ATOM 532 C C . THR A 1 73 ? -4.987 8.983 25.041 1.00 42.97 73 THR A C 1
ATOM 534 O O . THR A 1 73 ? -6.026 8.438 25.413 1.00 42.97 73 THR A O 1
ATOM 537 N N . PHE A 1 74 ? -4.688 9.160 23.757 1.00 50.03 74 PHE A N 1
ATOM 538 C CA . PHE A 1 74 ? -5.392 8.493 22.663 1.00 50.03 74 PHE A CA 1
ATOM 539 C C . PHE A 1 74 ? -4.929 7.030 22.582 1.00 50.03 74 PHE A C 1
ATOM 541 O O . PHE A 1 74 ? -3.888 6.716 23.170 1.00 50.03 74 PHE A O 1
ATOM 548 N N . PRO A 1 75 ? -5.679 6.131 21.913 1.00 45.66 75 PRO A N 1
ATOM 549 C CA . PRO A 1 75 ? -5.316 4.720 21.800 1.00 45.66 75 PRO A CA 1
ATOM 550 C C . PRO A 1 75 ? -3.840 4.590 21.423 1.00 45.66 75 PRO A C 1
ATOM 552 O O . PRO A 1 75 ? -3.427 5.030 20.351 1.00 45.66 75 PRO A O 1
ATOM 555 N N . SER A 1 76 ? -3.035 4.075 22.354 1.00 38.28 76 SER A N 1
ATOM 556 C CA . SER A 1 76 ? -1.591 3.975 22.187 1.00 38.28 76 SER A CA 1
ATOM 557 C C . SER A 1 76 ? -1.236 2.619 21.608 1.00 38.28 76 SER A C 1
ATOM 559 O O . SER A 1 76 ? -1.841 1.598 21.958 1.00 38.28 76 SER A O 1
ATOM 561 N N . LYS A 1 77 ? -0.174 2.584 20.810 1.00 37.75 77 LYS A N 1
ATOM 562 C CA . LYS A 1 77 ? 0.480 1.353 20.373 1.00 37.75 77 LYS A CA 1
ATOM 563 C C . LYS A 1 77 ? 0.637 0.363 21.542 1.00 37.75 77 LYS A C 1
ATOM 565 O O . LYS A 1 77 ? 1.177 0.702 22.593 1.00 37.75 77 LYS A O 1
ATOM 570 N N . GLY A 1 78 ? 0.143 -0.865 21.367 1.00 35.97 78 GLY A N 1
ATOM 571 C CA . GLY A 1 78 ? 0.374 -1.974 22.302 1.00 35.97 78 GLY A CA 1
ATOM 572 C C . GLY A 1 78 ? -0.608 -2.135 23.471 1.00 35.97 78 GLY A C 1
ATOM 573 O O . GLY A 1 78 ? -0.390 -3.029 24.290 1.00 35.97 78 GLY A O 1
ATOM 574 N N . LYS A 1 79 ? -1.697 -1.356 23.560 1.00 35.28 79 LYS A N 1
ATOM 575 C CA . LYS A 1 79 ? -2.809 -1.658 24.482 1.00 35.28 79 LYS A CA 1
ATOM 576 C C . LYS A 1 79 ? -4.078 -2.003 23.710 1.00 35.28 79 LYS A C 1
ATOM 578 O O . LYS A 1 79 ? -4.596 -1.207 22.940 1.00 35.28 79 LYS A O 1
ATOM 583 N N . SER A 1 80 ? -4.566 -3.217 23.945 1.00 37.56 80 SER A N 1
ATOM 584 C CA . SER A 1 80 ? -5.849 -3.732 23.457 1.00 37.56 80 SER A CA 1
ATOM 585 C C . SER A 1 80 ? -6.999 -3.160 24.286 1.00 37.56 80 SER A C 1
ATOM 587 O O . SER A 1 80 ? -7.777 -3.910 24.872 1.00 37.56 80 SER A O 1
ATOM 589 N N . ASP A 1 81 ? -7.078 -1.842 24.379 1.00 44.12 81 ASP A N 1
ATOM 590 C CA . ASP A 1 81 ? -8.278 -1.211 24.906 1.00 44.12 81 ASP A CA 1
ATOM 591 C C . ASP A 1 81 ? -9.254 -1.103 23.730 1.00 44.12 81 ASP A C 1
ATOM 593 O O . ASP A 1 81 ? -8.885 -0.667 22.635 1.00 44.12 81 ASP A O 1
ATOM 597 N N . THR A 1 82 ? -10.477 -1.597 23.912 1.00 45.28 82 THR A N 1
ATOM 598 C CA . THR A 1 82 ? -11.549 -1.404 22.936 1.00 45.28 82 THR A CA 1
ATOM 599 C C . THR A 1 82 ? -11.717 0.096 22.687 1.00 45.28 82 THR A C 1
ATOM 601 O O . THR A 1 82 ? -11.633 0.903 23.613 1.00 45.28 82 THR A O 1
ATOM 604 N N . LEU A 1 83 ? -11.889 0.485 21.419 1.00 53.00 83 LEU A N 1
ATOM 605 C CA . LEU A 1 83 ? -12.086 1.878 21.003 1.00 53.00 83 LEU A CA 1
ATOM 606 C C . LEU A 1 83 ? -13.507 2.341 21.384 1.00 53.00 83 LEU A C 1
ATOM 608 O O . LEU A 1 83 ? -14.339 2.590 20.521 1.00 53.00 83 LEU A O 1
ATOM 612 N N . GLU A 1 84 ? -13.814 2.366 22.677 1.00 50.06 84 GLU A N 1
ATOM 613 C CA . GLU A 1 84 ? -15.100 2.809 23.218 1.00 50.06 84 GLU A CA 1
ATOM 614 C C . GLU A 1 84 ? -15.041 4.290 23.603 1.00 50.06 84 GLU A C 1
ATOM 616 O O . GLU A 1 84 ? -13.988 4.797 24.003 1.00 50.06 84 GLU A O 1
ATOM 621 N N . SER A 1 85 ? -16.181 4.987 23.509 1.00 53.12 85 SER A N 1
ATOM 622 C CA . SER A 1 85 ? -16.318 6.386 23.932 1.00 53.12 85 SER A CA 1
ATOM 623 C C . SER A 1 85 ? -15.835 6.554 25.374 1.00 53.12 85 SER A C 1
ATOM 625 O O . SER A 1 85 ? -16.445 6.027 26.309 1.00 53.12 85 SER A O 1
ATOM 627 N N . LYS A 1 86 ? -14.735 7.284 25.567 1.00 60.19 86 LYS A N 1
ATOM 628 C CA . LYS A 1 86 ? -14.115 7.466 26.882 1.00 60.19 86 LYS A CA 1
ATOM 629 C C . LYS A 1 86 ? -14.489 8.832 27.445 1.00 60.19 86 LYS A C 1
ATOM 631 O O . LYS A 1 86 ? -14.435 9.837 26.736 1.00 60.19 86 LYS A O 1
ATOM 636 N N . GLN A 1 87 ? -14.854 8.874 28.725 1.00 63.69 87 GLN A N 1
ATOM 637 C CA . GLN A 1 87 ? -14.927 10.137 29.454 1.00 63.69 87 GLN A CA 1
ATOM 638 C C . GLN A 1 87 ? -13.517 10.568 29.847 1.00 63.69 87 GLN A C 1
ATOM 640 O O . GLN A 1 87 ? -12.737 9.765 30.364 1.00 63.69 87 GLN A O 1
ATOM 645 N N . VAL A 1 88 ? -13.185 11.830 29.603 1.00 67.69 88 VAL A N 1
ATOM 646 C CA . VAL A 1 88 ? -11.883 12.398 29.943 1.00 67.69 88 VAL A CA 1
ATOM 647 C C . VAL A 1 88 ? -12.083 13.632 30.801 1.00 67.69 88 VAL A C 1
ATOM 649 O O . VAL A 1 88 ? -12.849 14.526 30.455 1.00 67.69 88 VAL A O 1
ATOM 652 N N . HIS A 1 89 ? -11.392 13.660 31.935 1.00 69.12 89 HIS A N 1
ATOM 653 C CA . HIS A 1 89 ? -11.409 14.786 32.857 1.00 69.12 89 HIS A CA 1
ATOM 654 C C . HIS A 1 89 ? -10.266 15.735 32.498 1.00 69.12 89 HIS A C 1
ATOM 656 O O . HIS A 1 89 ? -9.095 15.361 32.571 1.00 69.12 89 HIS A O 1
ATOM 662 N N . VAL A 1 90 ? -10.596 16.965 32.107 1.00 71.19 90 VAL A N 1
ATOM 663 C CA . VAL A 1 90 ? -9.623 18.000 31.739 1.00 71.19 90 VAL A CA 1
ATOM 664 C C . VAL A 1 90 ? -9.962 19.277 32.494 1.00 71.19 90 VAL A C 1
ATOM 666 O O . VAL A 1 90 ? -11.072 19.791 32.388 1.00 71.19 90 VAL A O 1
ATOM 669 N N . ALA A 1 91 ? -9.001 19.796 33.265 1.00 75.12 91 ALA A N 1
ATOM 670 C CA . ALA A 1 91 ? -9.148 21.042 34.027 1.00 75.12 91 ALA A CA 1
ATOM 671 C C . ALA A 1 91 ? -10.418 21.097 34.912 1.00 75.12 91 ALA A C 1
ATOM 673 O O . ALA A 1 91 ? -11.091 22.123 34.990 1.00 75.12 91 ALA A O 1
ATOM 674 N N . GLY A 1 92 ? -10.755 19.978 35.566 1.00 78.38 92 GLY A N 1
ATOM 675 C CA . GLY A 1 92 ? -11.915 19.877 36.461 1.00 78.38 92 GLY A CA 1
ATOM 676 C C . GLY A 1 92 ? -13.271 19.798 35.753 1.00 78.38 92 GLY A C 1
ATOM 677 O O . GLY A 1 92 ? -14.295 20.007 36.398 1.00 78.38 92 GLY A O 1
ATOM 678 N N . LYS A 1 93 ? -13.288 19.532 34.441 1.00 77.69 93 LYS A N 1
ATOM 679 C CA . LYS A 1 93 ? -14.502 19.295 33.654 1.00 77.69 93 LYS A CA 1
ATOM 680 C C . LYS A 1 93 ? -14.437 17.950 32.948 1.00 77.69 93 LYS A C 1
ATOM 682 O O . LYS A 1 93 ? -13.374 17.548 32.471 1.00 77.69 93 LYS A O 1
ATOM 687 N N . ASP A 1 94 ? -15.599 17.328 32.821 1.00 80.31 94 ASP A N 1
ATOM 688 C CA . ASP A 1 94 ? -15.748 16.030 32.178 1.00 80.31 94 ASP A CA 1
ATOM 689 C C . ASP A 1 94 ? -16.164 16.222 30.727 1.00 80.31 94 ASP A C 1
ATOM 691 O O . ASP A 1 94 ? -17.126 16.927 30.419 1.00 80.31 94 ASP A O 1
ATOM 695 N N . PHE A 1 95 ? -15.422 15.588 29.829 1.00 76.00 95 PHE A N 1
ATOM 696 C CA . PHE A 1 95 ? -15.688 15.590 28.402 1.00 76.00 95 PHE A CA 1
ATOM 697 C C . PHE A 1 95 ? -15.977 14.169 27.943 1.00 76.00 95 PHE A C 1
ATOM 699 O O . PHE A 1 95 ? -15.265 13.232 28.306 1.00 76.00 95 PHE A O 1
ATOM 706 N N . LYS A 1 96 ? -17.003 14.013 27.110 1.00 76.31 96 LYS A N 1
ATOM 707 C CA . LYS A 1 96 ? -17.262 12.771 26.388 1.00 76.31 96 LYS A CA 1
ATOM 708 C C . LYS A 1 96 ? -16.561 12.845 25.035 1.00 76.31 96 LYS A C 1
ATOM 710 O O . LYS A 1 96 ? -16.743 13.820 24.312 1.00 76.31 96 LYS A O 1
ATOM 715 N N . ILE A 1 97 ? -15.762 11.833 24.708 1.00 73.44 97 ILE A N 1
ATOM 716 C CA . ILE A 1 97 ? -15.216 11.677 23.359 1.00 73.44 97 ILE A CA 1
ATOM 717 C C . ILE A 1 97 ? -16.204 10.851 22.540 1.00 73.44 97 ILE A C 1
ATOM 719 O O . ILE A 1 97 ? -16.465 9.694 22.878 1.00 73.44 97 ILE A O 1
ATOM 723 N N . ASP A 1 98 ? -16.713 11.439 21.463 1.00 75.06 98 ASP A N 1
ATOM 724 C CA . ASP A 1 98 ? -17.482 10.727 20.447 1.00 75.06 98 ASP A CA 1
ATOM 725 C C . ASP A 1 98 ? -16.553 10.352 19.284 1.00 75.06 98 ASP A C 1
ATOM 727 O O . ASP A 1 98 ? -15.842 11.196 18.738 1.00 75.06 98 ASP A O 1
ATOM 731 N N . TYR A 1 99 ? -16.535 9.065 18.933 1.00 81.38 99 TYR A N 1
ATOM 732 C CA . TYR A 1 99 ? -15.753 8.536 17.815 1.00 81.38 99 TYR A CA 1
ATOM 733 C C . TYR A 1 99 ? -16.629 8.361 16.573 1.00 81.38 99 TYR A C 1
ATOM 735 O O . TYR A 1 99 ? -17.837 8.170 16.671 1.00 81.38 99 TYR A O 1
ATOM 743 N N . THR A 1 100 ? -16.003 8.342 15.397 1.00 87.94 100 THR A N 1
ATOM 744 C CA . THR A 1 100 ? -16.671 8.068 14.109 1.00 87.94 100 THR A CA 1
ATOM 745 C C . THR A 1 100 ? -16.928 6.579 13.856 1.00 87.94 100 THR A C 1
ATOM 747 O O . THR A 1 100 ? -17.327 6.200 12.758 1.00 87.94 100 THR A O 1
ATOM 750 N N . LEU A 1 101 ? -16.659 5.728 14.848 1.00 88.69 101 LEU A N 1
ATOM 751 C CA . LEU A 1 101 ? -16.745 4.281 14.720 1.00 88.69 101 LEU A CA 1
ATOM 752 C C . LEU A 1 101 ? -18.198 3.807 14.702 1.00 88.69 101 LEU A C 1
ATOM 754 O O . LEU A 1 101 ? -19.002 4.191 15.547 1.00 88.69 101 LEU A O 1
ATOM 758 N N . ASP A 1 102 ? -18.497 2.902 13.777 1.00 91.56 102 ASP A N 1
ATOM 759 C CA . ASP A 1 102 ? -19.750 2.158 13.753 1.00 91.56 102 ASP A CA 1
ATOM 760 C C . ASP A 1 102 ? -19.586 0.884 14.598 1.00 91.56 102 ASP A C 1
ATOM 762 O O . ASP A 1 102 ? -18.835 -0.040 14.250 1.00 91.56 102 ASP A O 1
ATOM 766 N N . GLU A 1 103 ? -20.263 0.844 15.746 1.00 89.25 103 GLU A N 1
ATOM 767 C CA . GLU A 1 103 ? -20.194 -0.274 16.691 1.00 89.25 103 GLU A CA 1
ATOM 768 C C . GLU A 1 103 ? -20.770 -1.575 16.113 1.00 89.25 103 GLU A C 1
ATOM 770 O O . GLU A 1 103 ? -20.226 -2.659 16.362 1.00 89.25 103 GLU A O 1
ATOM 775 N N . GLU A 1 104 ? -21.843 -1.495 15.319 1.00 92.19 104 GLU A N 1
ATOM 776 C CA . GLU A 1 104 ? -22.473 -2.669 14.712 1.00 92.19 104 GLU A CA 1
ATOM 777 C C . GLU A 1 104 ? -21.550 -3.294 13.665 1.00 92.19 104 GLU A C 1
ATOM 779 O O . GLU A 1 104 ? -21.319 -4.512 13.679 1.00 92.19 104 GLU A O 1
ATOM 784 N N . LEU A 1 105 ? -20.949 -2.460 12.812 1.00 92.44 105 LEU A N 1
ATOM 785 C CA . LEU A 1 105 ? -19.953 -2.883 11.835 1.00 92.44 105 LEU A CA 1
ATOM 786 C C . LEU A 1 105 ? -18.715 -3.461 12.524 1.00 92.44 105 LEU A C 1
ATOM 788 O O . LEU A 1 105 ? -18.263 -4.551 12.163 1.00 92.44 105 LEU A O 1
ATOM 792 N N . THR A 1 106 ? -18.200 -2.787 13.555 1.00 92.50 106 THR A N 1
ATOM 793 C CA . THR A 1 106 ? -17.027 -3.248 14.312 1.00 92.50 106 THR A CA 1
ATOM 794 C C . THR A 1 106 ? -17.285 -4.631 14.912 1.00 92.50 106 THR A C 1
ATOM 796 O O . THR A 1 106 ? -16.468 -5.550 14.784 1.00 92.50 106 THR A O 1
ATOM 799 N N . LYS A 1 107 ? -18.461 -4.832 15.519 1.00 93.25 107 LYS A N 1
ATOM 800 C CA . LYS A 1 107 ? -18.880 -6.119 16.087 1.00 93.25 107 LYS A CA 1
ATOM 801 C C . LYS A 1 107 ? -19.021 -7.201 15.018 1.00 93.25 107 LYS A C 1
ATOM 803 O O . LYS A 1 107 ? -18.607 -8.343 15.244 1.00 93.25 107 LYS A O 1
ATOM 808 N N . TYR A 1 108 ? -19.579 -6.862 13.858 1.00 95.44 108 TYR A N 1
ATOM 809 C CA . TYR A 1 108 ? -19.682 -7.775 12.723 1.00 95.44 108 TYR A CA 1
ATOM 810 C C . TYR A 1 108 ? -18.300 -8.228 12.234 1.00 95.44 108 TYR A C 1
ATOM 812 O O . TYR A 1 108 ? -18.056 -9.432 12.109 1.00 95.44 108 TYR A O 1
ATOM 820 N N . VAL A 1 109 ? -17.374 -7.288 12.037 1.00 95.00 109 VAL A N 1
ATOM 821 C CA . VAL A 1 109 ? -15.998 -7.578 11.616 1.00 95.00 109 VAL A CA 1
ATOM 822 C C . VAL A 1 109 ? -15.282 -8.443 12.652 1.00 95.00 109 VAL A C 1
ATOM 824 O O . VAL A 1 109 ? -14.731 -9.483 12.294 1.00 95.00 109 VAL A O 1
ATOM 827 N N . ASN A 1 110 ? -15.368 -8.109 13.942 1.00 94.12 110 ASN A N 1
ATOM 828 C CA . ASN A 1 110 ? -14.772 -8.916 15.013 1.00 94.12 110 ASN A CA 1
ATOM 829 C C . ASN A 1 110 ? -15.317 -10.355 15.027 1.00 94.12 110 ASN A C 1
ATOM 831 O O . ASN A 1 110 ? -14.555 -11.311 15.193 1.00 94.12 110 ASN A O 1
ATOM 835 N N . LYS A 1 111 ? -16.623 -10.541 14.784 1.00 94.06 111 LYS A N 1
ATOM 836 C CA . LYS A 1 111 ? -17.242 -11.871 14.665 1.00 94.06 111 LYS A CA 1
ATOM 837 C C . LYS A 1 111 ? -16.706 -12.653 13.463 1.00 94.06 111 LYS A C 1
ATOM 839 O O . LYS A 1 111 ? -16.512 -13.865 13.571 1.00 94.06 111 LYS A O 1
ATOM 844 N N . LEU A 1 112 ? -16.469 -11.992 12.328 1.00 94.88 112 LEU A N 1
ATOM 845 C CA . LEU A 1 112 ? -15.853 -12.623 11.159 1.00 94.88 112 LEU A CA 1
ATOM 846 C C . LEU A 1 112 ? -14.407 -13.036 11.442 1.00 94.88 112 LEU A C 1
ATOM 848 O O . LEU A 1 112 ? -14.045 -14.184 11.181 1.00 94.88 112 LEU A O 1
ATOM 852 N N . LEU A 1 113 ? -13.605 -12.140 12.018 1.00 92.69 113 LEU A N 1
ATOM 853 C CA . LEU A 1 113 ? -12.212 -12.421 12.361 1.00 92.69 113 LEU A CA 1
ATOM 854 C C . LEU A 1 113 ? -12.100 -13.588 13.352 1.00 92.69 113 LEU A C 1
ATOM 856 O O . LEU A 1 113 ? -11.343 -14.528 13.113 1.00 92.69 113 LEU A O 1
ATOM 860 N N . GLY A 1 114 ? -12.935 -13.599 14.396 1.00 90.56 114 GLY A N 1
ATOM 861 C CA . GLY A 1 114 ? -12.994 -14.693 15.368 1.00 90.56 114 GLY A CA 1
ATOM 862 C C . GLY A 1 114 ? -13.483 -16.026 14.788 1.00 90.56 114 GLY A C 1
ATOM 863 O O . GLY A 1 114 ? -13.128 -17.085 15.305 1.00 90.56 114 GLY A O 1
ATOM 864 N N . ARG A 1 115 ? -14.266 -16.003 13.700 1.00 92.06 115 ARG A N 1
ATOM 865 C CA . ARG A 1 115 ? -14.718 -17.211 12.991 1.00 92.06 115 ARG A CA 1
ATOM 866 C C . ARG A 1 115 ? -13.623 -17.802 12.106 1.00 92.06 115 ARG A C 1
ATOM 868 O O . ARG A 1 115 ? -13.409 -19.009 12.152 1.00 92.06 115 ARG A O 1
ATOM 875 N N . TYR A 1 116 ? -12.971 -16.979 11.285 1.00 92.44 116 TYR A N 1
ATOM 876 C CA . TYR A 1 116 ? -11.970 -17.455 10.320 1.00 92.44 116 TYR A CA 1
ATOM 877 C C . TYR A 1 116 ? -10.589 -17.679 10.942 1.00 92.44 116 TYR A C 1
ATOM 879 O O . TYR A 1 116 ? -9.825 -18.493 10.431 1.00 92.44 116 TYR A O 1
ATOM 887 N N . ARG A 1 117 ? -10.289 -16.997 12.054 1.00 89.19 117 ARG A N 1
ATOM 888 C CA . ARG A 1 117 ? -9.069 -17.160 12.859 1.00 89.19 117 ARG A CA 1
ATOM 889 C C . ARG A 1 117 ? -7.765 -17.114 12.038 1.00 89.19 117 ARG A C 1
ATOM 891 O O . ARG A 1 117 ? -6.962 -18.049 12.134 1.00 89.19 117 ARG A O 1
ATOM 898 N N . PRO A 1 118 ? -7.540 -16.062 11.226 1.00 90.69 118 PRO A N 1
ATOM 899 C CA . PRO A 1 118 ? -6.265 -15.886 10.532 1.00 90.69 118 PRO A CA 1
ATOM 900 C C . PRO A 1 118 ? -5.121 -15.742 11.545 1.00 90.69 118 PRO A C 1
ATOM 902 O O . PRO A 1 118 ? -5.354 -15.295 12.664 1.00 90.69 118 PRO A O 1
ATOM 905 N N . ASP A 1 119 ? -3.888 -16.104 11.170 1.00 90.75 119 ASP A N 1
ATOM 906 C CA . ASP A 1 119 ? -2.743 -16.003 12.092 1.00 90.75 119 ASP A CA 1
ATOM 907 C C . ASP A 1 119 ? -2.575 -14.558 12.601 1.00 90.75 119 ASP A C 1
ATOM 909 O O . ASP A 1 119 ? -2.493 -14.327 13.808 1.00 90.75 119 ASP A O 1
ATOM 913 N N . TYR A 1 120 ? -2.650 -13.605 11.670 1.00 91.00 120 TYR A N 1
ATOM 914 C CA . TYR A 1 120 ? -2.795 -12.176 11.917 1.00 91.00 120 TYR A CA 1
ATOM 915 C C . TYR A 1 120 ? -3.754 -11.588 10.877 1.00 91.00 120 TYR A C 1
ATOM 917 O O . TYR A 1 120 ? -3.774 -12.026 9.721 1.00 91.00 120 TYR A O 1
ATOM 925 N N . SER A 1 121 ? -4.518 -10.568 11.252 1.00 92.75 121 SER A N 1
ATOM 926 C CA . SER A 1 121 ? -5.309 -9.771 10.311 1.00 92.75 121 SER A CA 1
ATOM 927 C C . SER A 1 121 ? -5.615 -8.397 10.880 1.00 92.75 121 SER A C 1
ATOM 929 O O . SER A 1 121 ? -5.691 -8.227 12.095 1.00 92.75 121 SER A O 1
ATOM 931 N N . ALA A 1 122 ? -5.834 -7.442 9.989 1.00 93.38 122 ALA A N 1
ATOM 932 C CA . ALA A 1 122 ? -6.372 -6.136 10.315 1.00 93.38 122 ALA A CA 1
ATOM 933 C C . ALA A 1 122 ? -7.432 -5.778 9.276 1.00 93.38 122 ALA A C 1
ATOM 935 O O . ALA A 1 122 ? -7.283 -6.095 8.094 1.00 93.38 122 ALA A O 1
ATOM 936 N N . VAL A 1 123 ? -8.498 -5.131 9.728 1.00 95.00 123 VAL A N 1
ATOM 937 C CA . VAL A 1 123 ? -9.574 -4.620 8.888 1.00 95.00 123 VAL A CA 1
ATOM 938 C C . VAL A 1 123 ? -9.761 -3.158 9.240 1.00 95.00 123 VAL A C 1
ATOM 940 O O . VAL A 1 123 ? -9.994 -2.819 10.401 1.00 95.00 123 VAL A O 1
ATOM 943 N N . VAL A 1 124 ? -9.654 -2.313 8.220 1.00 94.62 124 VAL A N 1
ATOM 944 C CA . VAL A 1 124 ? -9.920 -0.884 8.315 1.00 94.62 124 VAL A CA 1
ATOM 945 C C . VAL A 1 124 ? -10.975 -0.528 7.283 1.00 94.62 124 VAL A C 1
ATOM 947 O O . VAL A 1 124 ? -10.887 -0.949 6.131 1.00 94.62 124 VAL A O 1
ATOM 950 N N . VAL A 1 125 ? -11.972 0.231 7.715 1.00 95.06 125 VAL A N 1
ATOM 951 C CA . VAL A 1 125 ? -13.021 0.801 6.878 1.00 95.06 125 VAL A CA 1
ATOM 952 C C . VAL A 1 125 ? -13.007 2.299 7.112 1.00 95.06 125 VAL A C 1
ATOM 954 O O . VAL A 1 125 ? -13.063 2.744 8.261 1.00 95.06 125 VAL A O 1
ATOM 957 N N . ILE A 1 126 ? -12.926 3.054 6.024 1.00 93.50 126 ILE A N 1
ATOM 958 C CA . ILE A 1 126 ? -12.953 4.512 6.035 1.00 93.50 126 ILE A CA 1
ATOM 959 C C . ILE A 1 126 ? -14.115 5.017 5.187 1.00 93.50 126 ILE A C 1
ATOM 961 O O . ILE A 1 126 ? -14.549 4.345 4.251 1.00 93.50 126 ILE A O 1
ATOM 965 N N . ASP A 1 127 ? -14.610 6.200 5.518 1.00 91.38 127 ASP A N 1
ATOM 966 C CA . ASP A 1 127 ? -15.473 6.972 4.636 1.00 91.38 127 ASP A CA 1
ATOM 967 C C . ASP A 1 127 ? -14.601 7.767 3.653 1.00 91.38 127 ASP A C 1
ATOM 969 O O . ASP A 1 127 ? -13.781 8.585 4.067 1.00 91.38 127 ASP A O 1
ATOM 973 N N . ASN A 1 128 ? -14.764 7.529 2.348 1.00 88.81 128 ASN A N 1
ATOM 974 C CA . ASN A 1 128 ? -13.902 8.128 1.321 1.00 88.81 128 ASN A CA 1
ATOM 975 C C . ASN A 1 128 ? -14.065 9.650 1.189 1.00 88.81 128 ASN A C 1
ATOM 977 O O . ASN A 1 128 ? -13.153 10.317 0.716 1.00 88.81 128 ASN A O 1
ATOM 981 N N . ASN A 1 129 ? -15.211 10.213 1.584 1.00 88.38 129 ASN A N 1
ATOM 982 C CA . ASN A 1 129 ? -15.459 11.648 1.436 1.00 88.38 129 ASN A CA 1
ATOM 983 C C . ASN A 1 129 ? -14.874 12.451 2.600 1.00 88.38 129 ASN A C 1
ATOM 985 O O . ASN A 1 129 ? -14.472 13.598 2.428 1.00 88.38 129 ASN A O 1
ATOM 989 N N . THR A 1 130 ? -14.875 11.861 3.795 1.00 87.31 130 THR A N 1
ATOM 990 C CA . THR A 1 130 ? -14.494 12.533 5.044 1.00 87.31 130 THR A CA 1
ATOM 991 C C . THR A 1 130 ? -13.148 12.069 5.593 1.00 87.31 130 THR A C 1
ATOM 993 O O . THR A 1 130 ? -12.568 12.761 6.422 1.00 87.31 130 THR A O 1
ATOM 996 N N . GLY A 1 131 ? -12.648 10.905 5.167 1.00 86.56 131 GLY A N 1
ATOM 997 C CA . GLY A 1 131 ? -11.472 10.253 5.750 1.00 86.56 131 GLY A CA 1
ATOM 998 C C . GLY A 1 131 ? -11.732 9.636 7.129 1.00 86.56 131 GLY A C 1
ATOM 999 O O . GLY A 1 131 ? -10.803 9.134 7.764 1.00 86.56 131 GLY A O 1
ATOM 1000 N N . ASN A 1 132 ? -12.981 9.656 7.607 1.00 89.69 132 ASN A N 1
ATOM 1001 C CA . ASN A 1 132 ? -13.335 9.131 8.919 1.00 89.69 132 ASN A CA 1
ATOM 1002 C C . ASN A 1 132 ? -13.112 7.621 8.976 1.00 89.69 132 ASN A C 1
ATOM 1004 O O . ASN A 1 132 ? -13.600 6.877 8.126 1.00 89.69 132 ASN A O 1
ATOM 1008 N N . ILE A 1 133 ? -12.432 7.153 10.022 1.00 90.94 133 ILE A N 1
ATOM 1009 C CA . ILE A 1 133 ? -12.336 5.724 10.320 1.00 90.94 133 ILE A CA 1
ATOM 1010 C C . ILE A 1 133 ? -13.685 5.273 10.887 1.00 90.94 133 ILE A C 1
ATOM 1012 O O . ILE A 1 133 ? -14.097 5.722 11.955 1.00 90.94 133 ILE A O 1
ATOM 1016 N N . ILE A 1 134 ? -14.354 4.371 10.172 1.00 93.94 134 ILE A N 1
ATOM 1017 C CA . ILE A 1 134 ? -15.643 3.774 10.556 1.00 93.94 134 ILE A CA 1
ATOM 1018 C C . ILE A 1 134 ? -15.423 2.467 11.326 1.00 93.94 134 ILE A C 1
ATOM 1020 O O . ILE A 1 134 ? -16.187 2.091 12.210 1.00 93.94 134 ILE A O 1
ATOM 1024 N N . THR A 1 135 ? -14.345 1.754 11.008 1.00 93.44 135 THR A N 1
ATOM 1025 C CA . THR A 1 135 ? -13.918 0.546 11.717 1.00 93.44 135 THR A CA 1
ATOM 1026 C C . THR A 1 135 ? -12.411 0.415 11.583 1.00 93.44 135 THR A C 1
ATOM 1028 O O . THR A 1 135 ? -11.875 0.557 10.490 1.00 93.44 135 THR A O 1
ATOM 1031 N N . ALA A 1 136 ? -11.724 0.101 12.676 1.00 92.44 136 ALA A N 1
ATOM 1032 C CA . ALA A 1 136 ? -10.320 -0.286 12.663 1.00 92.44 136 ALA A CA 1
ATOM 1033 C C . ALA A 1 136 ? -10.098 -1.327 13.755 1.00 92.44 136 ALA A C 1
ATOM 1035 O O . ALA A 1 136 ? -10.136 -1.028 14.946 1.00 92.44 136 ALA A O 1
ATOM 1036 N N . THR A 1 137 ? -9.918 -2.576 13.346 1.00 93.06 137 THR A N 1
ATOM 1037 C CA . THR A 1 137 ? -9.743 -3.697 14.267 1.00 93.06 137 THR A CA 1
ATOM 1038 C C . THR A 1 137 ? -8.771 -4.717 13.690 1.00 93.06 137 THR A C 1
ATOM 1040 O O . THR A 1 137 ? -8.420 -4.673 12.510 1.00 93.06 137 THR A O 1
ATOM 1043 N N . GLY A 1 138 ? -8.331 -5.655 14.515 1.00 91.56 138 GLY A N 1
ATOM 1044 C CA . GLY A 1 138 ? -7.458 -6.735 14.099 1.00 91.56 138 GLY A CA 1
ATOM 1045 C C . GLY A 1 138 ? -7.671 -7.990 14.918 1.00 91.56 138 GLY A C 1
ATOM 1046 O O . GLY A 1 138 ? -8.395 -8.005 15.911 1.00 91.56 138 GLY A O 1
ATOM 1047 N N . PHE A 1 139 ? -7.051 -9.072 14.473 1.00 92.88 139 PHE A N 1
ATOM 1048 C CA . PHE A 1 139 ? -7.087 -10.352 15.158 1.00 92.88 139 PHE A CA 1
ATOM 1049 C C . PHE A 1 139 ? -5.720 -11.005 15.105 1.00 92.88 139 PHE A C 1
ATOM 1051 O O . PHE A 1 139 ? -5.097 -11.069 14.043 1.00 92.88 139 PHE A O 1
ATOM 1058 N N . GLN A 1 140 ? -5.309 -11.530 16.253 1.00 91.62 140 GLN A N 1
ATOM 1059 C CA . GLN A 1 140 ? -4.133 -12.362 16.413 1.00 91.62 140 GLN A CA 1
ATOM 1060 C C . GLN A 1 140 ? -4.572 -13.732 16.928 1.00 91.62 140 GLN A C 1
ATOM 1062 O O . GLN A 1 140 ? -5.263 -13.858 17.943 1.00 91.62 140 GLN A O 1
ATOM 1067 N N . LYS A 1 141 ? -4.165 -14.781 16.212 1.00 89.50 141 LYS A N 1
ATOM 1068 C CA . LYS A 1 141 ? -4.502 -16.160 16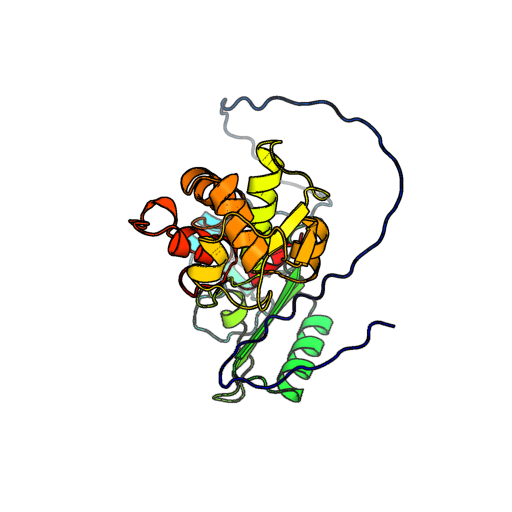.575 1.00 89.50 141 LYS A CA 1
ATOM 1069 C C . LYS A 1 141 ? -3.822 -16.602 17.859 1.00 89.50 141 LYS A C 1
ATOM 1071 O O . LYS A 1 141 ? -4.432 -17.337 18.637 1.00 89.50 141 LYS A O 1
ATOM 1076 N N . ASP A 1 142 ? -2.582 -16.170 18.063 1.00 85.19 142 ASP A N 1
ATOM 1077 C CA . ASP A 1 142 ? -1.879 -16.377 19.323 1.00 85.19 142 ASP A CA 1
ATOM 1078 C C . ASP A 1 142 ? -2.556 -15.550 20.426 1.00 85.19 142 ASP A C 1
ATOM 1080 O O . ASP A 1 142 ? -2.778 -14.351 20.276 1.00 85.19 142 ASP A O 1
ATOM 1084 N N . GLY A 1 143 ? -3.006 -16.219 21.484 1.00 80.25 143 GLY A N 1
ATOM 1085 C CA . GLY A 1 143 ? -3.912 -15.638 22.481 1.00 80.25 143 GLY A CA 1
ATOM 1086 C C . GLY A 1 143 ? -5.377 -15.484 22.036 1.00 80.25 143 GLY A C 1
ATOM 1087 O O 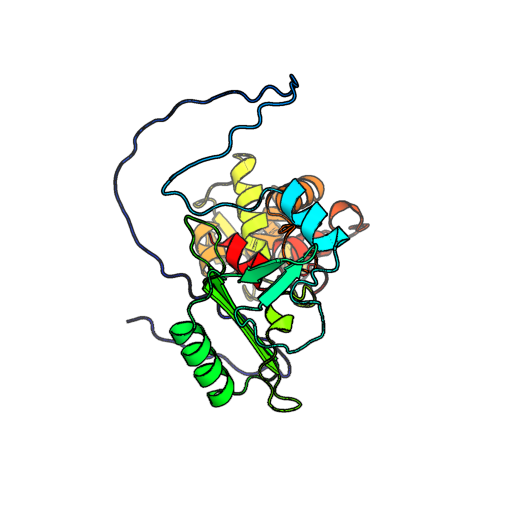. GLY A 1 143 ? -6.202 -15.086 22.853 1.00 80.25 143 GLY A O 1
ATOM 1088 N N . ASN A 1 144 ? -5.724 -15.840 20.788 1.00 85.00 144 ASN A N 1
ATOM 1089 C CA . ASN A 1 144 ? -7.079 -15.780 20.221 1.00 85.00 144 ASN A CA 1
ATOM 1090 C C . ASN A 1 144 ? -7.798 -14.454 20.521 1.00 85.00 144 ASN A C 1
ATOM 1092 O O . ASN A 1 144 ? -8.891 -14.430 21.095 1.00 85.00 144 ASN A O 1
ATOM 1096 N N . LYS A 1 145 ? -7.145 -13.350 20.172 1.00 89.62 145 LYS A N 1
ATOM 1097 C CA . LYS A 1 145 ? -7.469 -12.029 20.693 1.00 89.62 145 LYS A CA 1
ATOM 1098 C C . LYS A 1 145 ? -7.786 -11.054 19.566 1.00 89.62 145 LYS A C 1
ATOM 1100 O O . LYS A 1 145 ? -7.097 -11.013 18.547 1.00 89.62 145 LYS A O 1
ATOM 1105 N N . ILE A 1 146 ? -8.827 -10.253 19.783 1.00 90.62 146 ILE A N 1
ATOM 1106 C CA . ILE A 1 146 ? -9.076 -9.048 18.995 1.00 90.62 146 ILE A CA 1
ATOM 1107 C C . ILE A 1 146 ? -8.062 -7.994 19.430 1.00 90.62 146 ILE A C 1
ATOM 1109 O O . ILE A 1 146 ? -7.980 -7.665 20.612 1.00 90.62 146 ILE A O 1
ATOM 1113 N N . ASP A 1 147 ? -7.283 -7.498 18.478 1.00 88.38 147 ASP A N 1
ATOM 1114 C CA . ASP A 1 147 ? -6.233 -6.514 18.706 1.00 88.38 147 ASP A CA 1
ATOM 1115 C C . ASP A 1 147 ? -6.341 -5.372 17.685 1.00 88.38 147 ASP A C 1
ATOM 1117 O O . ASP A 1 147 ? -5.813 -5.473 16.571 1.00 88.38 147 ASP A O 1
ATOM 1121 N N . PRO A 1 148 ? -7.021 -4.270 18.048 1.00 88.44 148 PRO A N 1
ATOM 1122 C CA . PRO A 1 148 ? -7.136 -3.099 17.190 1.00 88.44 148 PRO A CA 1
ATOM 1123 C C . PRO A 1 148 ? -5.796 -2.446 16.849 1.00 88.44 148 PRO A C 1
ATOM 1125 O O . PRO A 1 148 ? -5.689 -1.808 15.805 1.00 88.44 148 PRO A O 1
ATOM 1128 N N . SER A 1 149 ? -4.750 -2.631 17.665 1.00 87.06 149 SER A N 1
ATOM 1129 C CA . SER A 1 149 ? -3.451 -1.990 17.426 1.00 87.06 149 SER A CA 1
ATOM 1130 C C . SER A 1 149 ? -2.792 -2.451 16.119 1.00 87.06 149 SER A C 1
ATOM 1132 O O . SER A 1 149 ? -2.040 -1.692 15.502 1.00 87.06 149 SER A O 1
ATOM 1134 N N . LEU A 1 150 ? -3.147 -3.646 15.627 1.00 89.00 150 LEU A N 1
ATOM 1135 C CA . LEU A 1 150 ? -2.696 -4.159 14.334 1.00 89.00 150 LEU A CA 1
ATOM 1136 C C . LEU A 1 150 ? -3.087 -3.231 13.177 1.00 89.00 150 LEU A C 1
ATOM 1138 O O . LEU A 1 150 ? -2.288 -3.053 12.256 1.00 89.00 150 LEU A O 1
ATOM 1142 N N . ALA A 1 151 ? -4.259 -2.588 13.252 1.00 91.50 151 ALA A N 1
ATOM 1143 C CA . ALA A 1 151 ? -4.748 -1.650 12.242 1.00 91.50 151 ALA A CA 1
ATOM 1144 C C . ALA A 1 151 ? -3.901 -0.366 12.137 1.00 91.50 151 ALA A C 1
ATOM 1146 O O . ALA A 1 151 ? -3.806 0.226 11.061 1.00 91.50 151 ALA A O 1
ATOM 1147 N N . PHE A 1 152 ? -3.236 0.030 13.225 1.00 90.50 152 PHE A N 1
ATOM 1148 C CA . PHE A 1 152 ? -2.448 1.266 13.324 1.00 90.50 152 PHE A CA 1
ATOM 1149 C C . PHE A 1 152 ? -0.928 1.023 13.256 1.00 90.50 152 PHE A C 1
ATOM 1151 O O . PHE A 1 152 ? -0.129 1.961 13.243 1.00 90.50 152 PHE A O 1
ATOM 1158 N N . SER A 1 153 ? -0.505 -0.241 13.194 1.00 88.25 153 SER A N 1
ATOM 1159 C CA . SER A 1 153 ? 0.906 -0.633 13.128 1.00 88.25 153 SER A CA 1
ATOM 1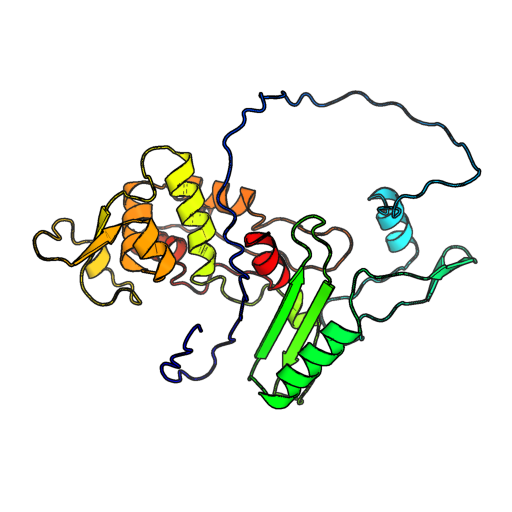160 C C . SER A 1 153 ? 1.435 -0.681 11.689 1.00 88.25 153 SER A C 1
ATOM 1162 O O . SER A 1 153 ? 0.787 -1.225 10.797 1.00 88.25 153 SER A O 1
ATOM 1164 N N . SER A 1 154 ? 2.643 -0.159 11.457 1.00 85.25 154 SER A N 1
ATOM 1165 C CA . SER A 1 154 ? 3.316 -0.149 10.147 1.00 85.25 154 SER A CA 1
ATOM 1166 C C . SER A 1 154 ? 4.360 -1.262 9.992 1.00 85.25 154 SER A C 1
ATOM 1168 O O . SER A 1 154 ? 5.399 -1.079 9.373 1.00 85.25 154 SER A O 1
ATOM 1170 N N . SER A 1 155 ? 4.122 -2.444 10.562 1.00 80.81 155 SER A N 1
ATOM 1171 C CA . SER A 1 155 ? 5.041 -3.594 10.452 1.00 80.81 155 SER A CA 1
ATOM 1172 C C . SER A 1 155 ? 4.856 -4.405 9.158 1.00 80.81 155 SER A C 1
ATOM 1174 O O . SER A 1 155 ? 5.703 -5.235 8.792 1.00 80.81 155 SER A O 1
ATOM 1176 N N . HIS A 1 156 ? 3.761 -4.166 8.437 1.00 85.56 156 HIS A N 1
ATOM 1177 C CA . HIS A 1 156 ? 3.325 -4.987 7.316 1.00 85.56 156 HIS A CA 1
ATOM 1178 C C . HIS A 1 156 ? 3.957 -4.527 5.996 1.00 85.56 156 HIS A C 1
ATOM 1180 O O . HIS A 1 156 ? 3.978 -3.328 5.723 1.00 85.56 156 HIS A O 1
ATOM 1186 N N . PRO A 1 157 ? 4.491 -5.440 5.161 1.00 90.62 157 PRO A N 1
ATOM 1187 C CA . PRO A 1 157 ? 4.940 -5.081 3.819 1.00 90.62 157 PRO A CA 1
ATOM 1188 C C . PRO A 1 157 ? 3.811 -4.430 3.011 1.00 90.62 157 PRO A C 1
ATOM 1190 O O . PRO A 1 157 ? 2.700 -4.956 2.990 1.00 90.62 157 PRO A O 1
ATOM 1193 N N . SER A 1 158 ? 4.105 -3.339 2.299 1.00 91.38 158 SER A N 1
ATOM 1194 C CA . SER A 1 158 ? 3.152 -2.743 1.346 1.00 91.38 158 SER A CA 1
ATOM 1195 C C . SER A 1 158 ? 2.821 -3.715 0.211 1.00 91.38 158 SER A C 1
ATOM 1197 O O . SER A 1 158 ? 1.685 -3.800 -0.263 1.00 91.38 158 SER A O 1
ATOM 1199 N N . ALA A 1 159 ? 3.813 -4.519 -0.182 1.00 92.12 159 ALA A N 1
ATOM 1200 C CA . ALA A 1 159 ? 3.695 -5.481 -1.261 1.00 92.12 159 ALA A CA 1
ATOM 1201 C C . ALA A 1 159 ? 3.075 -4.826 -2.514 1.00 92.12 159 ALA A C 1
ATOM 1203 O O . ALA A 1 159 ? 3.388 -3.686 -2.857 1.00 92.12 159 ALA A O 1
ATOM 1204 N N . SER A 1 160 ? 2.160 -5.518 -3.195 1.00 96.19 160 SER A N 1
ATOM 1205 C CA . SER A 1 160 ? 1.540 -5.029 -4.432 1.00 96.19 160 SER A CA 1
ATOM 1206 C C . SER A 1 160 ? 0.732 -3.732 -4.297 1.00 96.19 160 SER A C 1
ATOM 1208 O O . SER A 1 160 ? 0.446 -3.138 -5.332 1.00 96.19 160 SER A O 1
ATOM 1210 N N . LEU A 1 161 ? 0.397 -3.262 -3.087 1.00 95.94 161 LEU A N 1
ATOM 1211 C CA . LEU A 1 161 ? -0.233 -1.945 -2.908 1.00 95.94 161 LEU A CA 1
ATOM 1212 C C . LEU A 1 161 ? 0.682 -0.820 -3.402 1.00 95.94 161 LEU A C 1
ATOM 1214 O O . LEU A 1 161 ? 0.203 0.169 -3.949 1.00 95.94 161 LEU A O 1
ATOM 1218 N N . PHE A 1 162 ? 2.002 -1.010 -3.320 1.00 96.44 162 PHE A N 1
ATOM 1219 C CA . PHE A 1 162 ? 2.971 -0.028 -3.800 1.00 96.44 162 PHE A CA 1
ATOM 1220 C C . PHE A 1 162 ? 2.861 0.252 -5.310 1.00 96.44 162 PHE A C 1
ATOM 1222 O O . PHE A 1 162 ? 3.234 1.327 -5.772 1.00 96.44 162 PHE A O 1
ATOM 1229 N N . LYS A 1 163 ? 2.254 -0.655 -6.090 1.00 96.88 163 LYS A N 1
ATOM 1230 C CA . LYS A 1 163 ? 1.980 -0.419 -7.514 1.00 96.88 163 LYS A CA 1
ATOM 1231 C C . LYS A 1 163 ? 1.024 0.753 -7.755 1.00 96.88 163 LYS A C 1
ATOM 1233 O O . LYS A 1 163 ? 1.037 1.289 -8.856 1.00 96.88 163 LYS A O 1
ATOM 1238 N N . ILE A 1 164 ? 0.221 1.165 -6.767 1.00 97.25 164 ILE A N 1
ATOM 1239 C CA . ILE A 1 164 ? -0.574 2.406 -6.835 1.00 97.25 164 ILE A CA 1
ATOM 1240 C C . ILE A 1 164 ? 0.369 3.603 -6.990 1.00 97.25 164 ILE A C 1
ATOM 1242 O O . ILE A 1 164 ? 0.199 4.420 -7.892 1.00 97.25 164 ILE A O 1
ATOM 1246 N N . ILE A 1 165 ? 1.421 3.636 -6.172 1.00 96.38 165 ILE A N 1
ATOM 1247 C CA . ILE A 1 165 ? 2.432 4.696 -6.153 1.00 96.38 165 ILE A CA 1
ATOM 1248 C C . ILE A 1 165 ? 3.210 4.700 -7.466 1.00 96.38 165 ILE A C 1
ATOM 1250 O O . ILE A 1 165 ? 3.350 5.733 -8.114 1.00 96.38 165 ILE A O 1
ATOM 1254 N N . THR A 1 166 ? 3.664 3.526 -7.908 1.00 96.00 166 THR A N 1
ATOM 1255 C CA . THR A 1 166 ? 4.373 3.392 -9.184 1.00 96.00 166 THR A CA 1
ATOM 1256 C C . THR A 1 166 ? 3.491 3.754 -10.376 1.00 96.00 166 THR A C 1
ATOM 1258 O O . THR A 1 166 ? 3.956 4.436 -11.281 1.00 96.00 166 THR A O 1
ATOM 1261 N N . ALA A 1 167 ? 2.218 3.351 -10.392 1.00 96.25 167 ALA A N 1
ATOM 1262 C CA . ALA A 1 167 ? 1.297 3.737 -11.457 1.00 96.25 167 ALA A CA 1
ATOM 1263 C C . ALA A 1 167 ? 1.090 5.257 -11.489 1.00 96.25 167 ALA A C 1
ATOM 1265 O O . ALA A 1 167 ? 1.130 5.845 -12.566 1.00 96.25 167 ALA A O 1
ATOM 1266 N N . ALA A 1 168 ? 0.931 5.899 -10.329 1.00 95.81 168 ALA A N 1
ATOM 1267 C CA . ALA A 1 168 ? 0.825 7.350 -10.246 1.00 95.81 168 ALA A CA 1
ATOM 1268 C C . ALA A 1 168 ? 2.092 8.050 -10.768 1.00 95.81 168 ALA A C 1
ATOM 1270 O O . ALA A 1 168 ? 1.978 8.996 -11.544 1.00 95.81 168 ALA A O 1
ATOM 1271 N N . ALA A 1 169 ? 3.285 7.557 -10.414 1.00 94.56 169 ALA A N 1
ATOM 1272 C CA . ALA A 1 169 ? 4.557 8.080 -10.923 1.00 94.56 169 ALA A CA 1
ATOM 1273 C C . ALA A 1 169 ? 4.655 7.966 -12.453 1.00 94.56 169 ALA A C 1
ATOM 1275 O O . ALA A 1 169 ? 4.934 8.955 -13.125 1.00 94.56 169 ALA A O 1
ATOM 1276 N N . LEU A 1 170 ? 4.330 6.796 -13.010 1.00 94.50 170 LEU A N 1
ATOM 1277 C CA . LEU A 1 170 ? 4.346 6.554 -14.457 1.00 94.50 170 LEU A CA 1
ATOM 1278 C C . LEU A 1 170 ? 3.377 7.467 -15.225 1.00 94.50 170 LEU A C 1
ATOM 1280 O O . LEU A 1 170 ? 3.683 7.899 -16.336 1.00 94.50 170 LEU A O 1
ATOM 1284 N N . LEU A 1 171 ? 2.202 7.744 -14.651 1.00 94.31 171 LEU A N 1
ATOM 1285 C CA . LEU A 1 171 ? 1.179 8.585 -15.275 1.00 94.31 171 LEU A CA 1
ATOM 1286 C C . LEU A 1 171 ? 1.478 10.087 -15.149 1.00 94.31 171 LEU A C 1
ATOM 1288 O O . LEU A 1 171 ? 1.074 10.849 -16.028 1.00 94.31 171 LEU A O 1
ATOM 1292 N N . GLN A 1 172 ? 2.165 10.519 -14.084 1.00 89.94 172 GLN A N 1
ATOM 1293 C CA . GLN A 1 172 ? 2.448 11.937 -13.831 1.00 89.94 172 GLN A CA 1
ATOM 1294 C C . GLN A 1 172 ? 3.356 12.545 -14.906 1.00 89.94 172 GLN A C 1
ATOM 1296 O O . GLN A 1 172 ? 3.101 13.655 -15.361 1.00 89.94 172 GLN A O 1
ATOM 1301 N N . GLU A 1 173 ? 4.379 11.814 -15.349 1.00 72.25 173 GLU A N 1
ATOM 1302 C CA . GLU A 1 173 ? 5.395 12.339 -16.273 1.00 72.25 173 GLU A CA 1
ATOM 1303 C C . GLU A 1 173 ? 4.950 12.333 -17.752 1.00 72.25 173 GLU A C 1
ATOM 1305 O O . GLU A 1 173 ? 5.743 12.621 -18.644 1.00 72.25 173 GLU A O 1
ATOM 1310 N N . HIS A 1 174 ? 3.685 11.994 -18.046 1.00 69.50 174 HIS A N 1
ATOM 1311 C CA . HIS A 1 174 ? 3.079 11.904 -19.390 1.00 69.50 174 HIS A CA 1
ATOM 1312 C C . HIS A 1 174 ? 3.773 10.961 -20.400 1.00 69.50 174 HIS A C 1
ATOM 1314 O O . HIS A 1 174 ? 3.336 10.860 -21.547 1.00 69.50 174 HIS A O 1
ATOM 1320 N N . GLN A 1 175 ? 4.811 10.227 -19.994 1.00 80.75 175 GLN A N 1
ATOM 1321 C CA . GLN A 1 175 ? 5.541 9.286 -20.855 1.00 80.75 175 GLN A CA 1
ATOM 1322 C C . GLN A 1 175 ? 4.822 7.936 -21.005 1.00 80.75 175 GLN A C 1
ATOM 1324 O O . GLN A 1 175 ? 5.006 7.222 -21.994 1.00 80.75 175 GLN A O 1
ATOM 1329 N N . VAL A 1 176 ? 3.970 7.585 -20.037 1.00 92.06 176 VAL A N 1
ATOM 1330 C CA . VAL A 1 176 ? 3.224 6.326 -20.007 1.00 92.06 176 VAL A CA 1
ATOM 1331 C C . VAL A 1 176 ? 1.744 6.618 -19.781 1.00 92.06 176 VAL A C 1
ATOM 1333 O O . VAL A 1 176 ? 1.369 7.494 -19.009 1.00 92.06 176 VAL A O 1
ATOM 1336 N N . ASN A 1 177 ? 0.881 5.873 -20.470 1.00 94.75 177 ASN A N 1
ATOM 1337 C CA . ASN A 1 177 ? -0.568 5.925 -20.290 1.00 94.75 177 ASN A CA 1
ATOM 1338 C C . ASN A 1 177 ? -1.118 4.510 -20.016 1.00 94.75 177 ASN A C 1
ATOM 1340 O O . ASN A 1 177 ? -0.396 3.527 -20.210 1.00 94.75 177 ASN A O 1
ATOM 1344 N N . PRO A 1 178 ? -2.383 4.362 -19.576 1.00 96.69 178 PRO A N 1
ATOM 1345 C CA . PRO A 1 178 ? -2.939 3.058 -19.210 1.00 96.69 178 PRO A CA 1
ATOM 1346 C C . PRO A 1 178 ? -2.922 2.011 -20.335 1.00 96.69 178 PRO A C 1
ATOM 1348 O O . PRO A 1 178 ? -2.869 0.816 -20.043 1.00 96.69 178 PRO A O 1
ATOM 1351 N N . GLU A 1 179 ? -2.940 2.439 -21.599 1.00 96.69 179 GLU A N 1
ATOM 1352 C CA . GLU A 1 179 ? -2.934 1.569 -22.782 1.00 96.69 179 GLU A CA 1
ATOM 1353 C C . GLU A 1 179 ? -1.514 1.289 -23.310 1.00 96.69 179 GLU A C 1
ATOM 1355 O O . GLU A 1 179 ? -1.327 0.440 -24.186 1.00 96.69 179 GLU A O 1
ATOM 1360 N N . HIS A 1 180 ? -0.488 1.933 -22.737 1.00 95.06 180 HIS A N 1
ATOM 1361 C CA . HIS A 1 180 ? 0.910 1.645 -23.042 1.00 95.06 180 HIS A CA 1
ATOM 1362 C C . HIS A 1 180 ? 1.193 0.170 -22.747 1.00 95.06 180 HIS A C 1
ATOM 1364 O O . HIS A 1 180 ? 0.920 -0.334 -21.653 1.00 95.06 180 HIS A O 1
ATOM 1370 N N . THR A 1 181 ? 1.708 -0.539 -23.747 1.00 93.88 181 THR A N 1
ATOM 1371 C CA . THR A 1 181 ? 1.902 -1.985 -23.687 1.00 93.88 181 THR A CA 1
ATOM 1372 C C . THR A 1 181 ? 3.332 -2.337 -23.320 1.00 93.88 181 THR A C 1
ATOM 1374 O O . THR A 1 181 ? 4.278 -1.881 -23.952 1.00 93.88 181 THR A O 1
ATOM 1377 N N . PHE A 1 182 ? 3.469 -3.218 -22.335 1.00 92.19 182 PHE A N 1
ATOM 1378 C CA . PHE A 1 182 ? 4.739 -3.767 -21.896 1.00 92.19 182 PHE A CA 1
ATOM 1379 C C . PHE A 1 182 ? 4.764 -5.257 -22.164 1.00 92.19 182 PHE A C 1
ATOM 1381 O O . PHE A 1 182 ? 3.787 -5.979 -21.930 1.00 92.19 182 PHE A O 1
ATOM 1388 N N . ALA A 1 183 ? 5.911 -5.721 -22.624 1.00 91.69 183 ALA A N 1
ATOM 1389 C CA . ALA A 1 183 ? 6.114 -7.114 -22.933 1.00 91.69 183 ALA A CA 1
ATOM 1390 C C . ALA A 1 183 ? 7.000 -7.780 -21.866 1.00 91.69 183 ALA A C 1
ATOM 1392 O O . ALA A 1 183 ? 7.945 -7.202 -21.318 1.00 91.69 183 ALA A O 1
ATOM 1393 N N . PHE A 1 184 ? 6.625 -9.003 -21.500 1.00 91.44 184 PHE A N 1
ATOM 1394 C CA . PHE A 1 184 ? 7.190 -9.735 -20.375 1.00 91.44 184 PHE A CA 1
ATOM 1395 C C . PHE A 1 184 ? 7.271 -11.238 -20.662 1.00 91.44 184 PHE A C 1
ATOM 1397 O O . PHE A 1 184 ? 6.566 -11.792 -21.511 1.00 91.44 18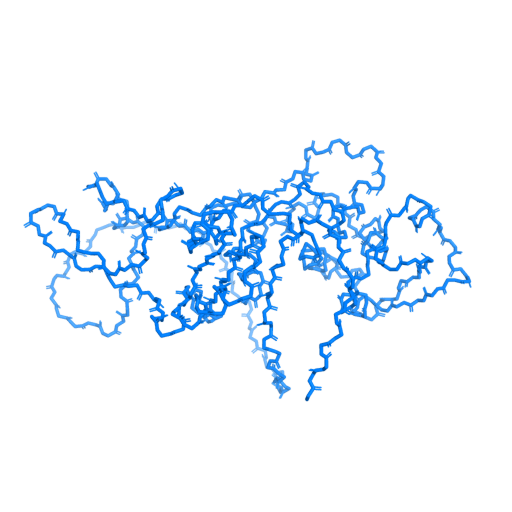4 PHE A O 1
ATOM 1404 N N . ARG A 1 185 ? 8.135 -11.922 -19.910 1.00 88.69 185 ARG A N 1
ATOM 1405 C CA . ARG A 1 185 ? 8.338 -13.371 -19.990 1.00 88.69 185 ARG A CA 1
ATOM 1406 C C . ARG A 1 185 ? 8.234 -14.004 -18.608 1.00 88.69 185 ARG A C 1
ATOM 1408 O O . ARG A 1 185 ? 8.528 -13.374 -17.595 1.00 88.69 185 ARG A O 1
ATOM 1415 N N . GLY A 1 186 ? 7.846 -15.276 -18.578 1.00 88.88 186 GLY A N 1
ATOM 1416 C CA . GLY A 1 186 ? 7.731 -16.049 -17.345 1.00 88.88 186 GLY A CA 1
ATOM 1417 C C . GLY A 1 186 ? 6.433 -15.766 -16.594 1.00 88.88 186 GLY A C 1
ATOM 1418 O O . GLY A 1 186 ? 5.416 -15.399 -17.188 1.00 88.88 186 GLY A O 1
ATOM 1419 N N . LYS A 1 187 ? 6.454 -15.996 -15.280 1.00 92.19 187 LYS A N 1
ATOM 1420 C CA . LYS A 1 187 ? 5.296 -15.762 -14.413 1.00 92.19 187 LYS A CA 1
ATOM 1421 C C . LYS A 1 187 ? 5.198 -14.271 -14.095 1.00 92.19 187 LYS A C 1
ATOM 1423 O O . LYS A 1 187 ? 6.193 -13.646 -13.749 1.00 92.19 187 LYS A O 1
ATOM 1428 N N . SER A 1 188 ? 3.989 -13.719 -14.179 1.00 93.19 188 SER A N 1
ATOM 1429 C CA . SER A 1 188 ? 3.716 -12.317 -13.834 1.00 93.19 188 SER A CA 1
ATOM 1430 C C . SER A 1 188 ? 3.860 -12.032 -12.337 1.00 93.19 188 SER A C 1
ATOM 1432 O O . SER A 1 188 ? 3.978 -10.881 -11.947 1.00 93.19 188 SER A O 1
ATOM 1434 N N . THR A 1 189 ? 3.838 -13.065 -11.495 1.00 94.19 189 THR A N 1
ATOM 1435 C CA . THR A 1 189 ? 3.923 -12.958 -10.031 1.00 94.19 189 THR A CA 1
ATOM 1436 C C . THR A 1 189 ? 5.343 -13.120 -9.486 1.00 94.19 189 THR A C 1
ATOM 1438 O O . THR A 1 189 ? 5.537 -13.059 -8.275 1.00 94.19 189 THR A O 1
ATOM 1441 N N . THR A 1 190 ? 6.340 -13.338 -10.348 1.00 94.19 190 THR A N 1
ATOM 1442 C CA . THR A 1 190 ? 7.758 -13.415 -9.966 1.00 94.19 190 THR A CA 1
ATOM 1443 C C . THR A 1 190 ? 8.497 -12.163 -10.414 1.00 94.19 190 THR A C 1
ATOM 1445 O O . THR A 1 190 ? 8.005 -11.419 -11.262 1.00 94.19 190 THR A O 1
ATOM 1448 N N . LEU A 1 191 ? 9.693 -11.959 -9.868 1.00 92.38 191 LEU A N 1
ATOM 1449 C CA . LEU A 1 191 ? 10.609 -10.927 -10.326 1.00 92.38 191 LEU A CA 1
ATOM 1450 C C . LEU A 1 191 ? 12.046 -11.453 -10.265 1.00 92.38 191 LEU A C 1
ATOM 1452 O O . LEU A 1 191 ? 12.673 -11.469 -9.211 1.00 92.38 191 LEU A O 1
ATOM 1456 N N . TYR A 1 192 ? 12.550 -11.934 -11.397 1.00 91.06 192 TYR A N 1
ATOM 1457 C CA . TYR A 1 192 ? 13.936 -12.377 -11.542 1.00 91.06 192 TYR A CA 1
ATOM 1458 C C . TYR A 1 192 ? 14.749 -11.365 -12.341 1.00 91.06 192 TYR A C 1
ATOM 1460 O O . TYR A 1 192 ? 14.234 -10.739 -13.267 1.00 91.06 192 TYR A O 1
ATOM 1468 N N . ASN A 1 193 ? 16.052 -11.293 -12.066 1.00 88.31 193 ASN A N 1
ATOM 1469 C CA . ASN A 1 193 ? 16.978 -10.427 -12.800 1.00 88.31 193 ASN A CA 1
ATOM 1470 C C . ASN A 1 193 ? 16.931 -10.683 -14.323 1.00 88.31 193 ASN A C 1
ATOM 1472 O O . ASN A 1 193 ? 16.915 -9.755 -15.127 1.00 88.31 193 ASN A O 1
ATOM 1476 N N . SER A 1 194 ? 16.785 -11.948 -14.732 1.00 87.81 194 SER A N 1
ATOM 1477 C CA . SER A 1 194 ? 16.621 -12.337 -16.140 1.00 87.81 194 SER A CA 1
ATOM 1478 C C . SER A 1 194 ? 15.325 -11.836 -16.784 1.00 87.81 194 SER A C 1
ATOM 1480 O O . SER A 1 194 ? 15.293 -11.635 -17.992 1.00 87.81 194 SER A O 1
ATOM 1482 N N . GLN A 1 195 ? 14.256 -11.619 -16.008 1.00 90.06 195 GLN A N 1
ATOM 1483 C CA . GLN A 1 195 ? 13.004 -11.049 -16.518 1.00 90.06 195 GLN A CA 1
ATOM 1484 C C . GLN A 1 195 ? 13.133 -9.544 -16.769 1.00 90.06 195 GLN A C 1
ATOM 1486 O O . GLN A 1 195 ? 12.416 -9.016 -17.615 1.00 90.06 195 GLN A O 1
ATOM 1491 N N . ILE A 1 196 ? 14.028 -8.871 -16.042 1.00 87.50 196 ILE A N 1
ATOM 1492 C CA . ILE A 1 196 ? 14.281 -7.433 -16.138 1.00 87.50 196 ILE A CA 1
ATOM 1493 C C . ILE A 1 196 ? 15.270 -7.111 -17.259 1.00 87.50 196 ILE A C 1
ATOM 1495 O O . ILE A 1 196 ? 14.974 -6.278 -18.109 1.00 87.50 196 ILE A O 1
ATOM 1499 N N . ARG A 1 197 ? 16.399 -7.826 -17.304 1.00 81.19 197 ARG A N 1
ATOM 1500 C CA . ARG A 1 197 ? 17.505 -7.593 -18.248 1.00 81.19 197 ARG A CA 1
ATOM 1501 C C . ARG A 1 197 ? 17.234 -8.038 -19.687 1.00 81.19 197 ARG A C 1
ATOM 1503 O O . ARG A 1 197 ? 18.152 -7.999 -20.493 1.00 81.19 197 ARG A O 1
ATOM 1510 N N . ASP A 1 198 ? 16.030 -8.503 -20.010 1.00 73.31 198 ASP A N 1
ATOM 1511 C CA . ASP A 1 198 ? 15.661 -8.938 -21.362 1.00 73.31 198 ASP A CA 1
ATOM 1512 C C . ASP A 1 198 ? 15.011 -7.772 -22.142 1.00 73.31 198 ASP A C 1
ATOM 1514 O O . ASP A 1 198 ? 13.817 -7.495 -21.927 1.00 73.31 198 ASP A O 1
ATOM 1518 N N . PRO A 1 199 ? 15.769 -7.073 -23.020 1.00 55.78 199 PRO A N 1
ATOM 1519 C CA . PRO A 1 199 ? 15.267 -5.943 -23.802 1.00 55.78 199 PRO A CA 1
ATOM 1520 C C . PRO A 1 199 ? 14.382 -6.368 -24.983 1.00 55.78 199 PRO A C 1
ATOM 1522 O O . PRO A 1 199 ? 13.652 -5.537 -25.517 1.00 55.78 199 PRO A O 1
ATOM 1525 N N . TYR A 1 200 ? 14.407 -7.644 -25.391 1.00 53.91 200 TYR A N 1
ATOM 1526 C CA . TYR A 1 200 ? 13.778 -8.124 -26.623 1.00 53.91 200 TYR A CA 1
ATOM 1527 C C . TYR A 1 200 ? 12.748 -9.210 -26.333 1.00 53.91 200 TYR A C 1
ATOM 1529 O O . TYR A 1 200 ? 12.885 -10.368 -26.726 1.00 53.91 200 TYR A O 1
ATOM 1537 N N . SER A 1 201 ? 11.621 -8.841 -25.736 1.00 54.03 201 SER A N 1
ATOM 1538 C CA . SER A 1 201 ? 10.454 -9.728 -25.721 1.00 54.03 201 SER A CA 1
ATOM 1539 C C . SER A 1 201 ? 9.734 -9.714 -27.076 1.00 54.03 201 SER A C 1
ATOM 1541 O O . SER A 1 201 ? 8.542 -9.434 -27.151 1.00 54.03 201 SER A O 1
ATOM 1543 N N . VAL A 1 202 ? 10.453 -10.034 -28.153 1.00 53.03 202 VAL A N 1
ATOM 1544 C CA . VAL A 1 202 ? 9.895 -10.245 -29.501 1.00 53.03 202 VAL A CA 1
ATOM 1545 C C . VAL A 1 202 ? 9.050 -11.536 -29.539 1.00 53.03 202 VAL A C 1
ATOM 1547 O O . VAL A 1 202 ? 8.182 -11.689 -30.388 1.00 53.03 202 VAL A O 1
ATOM 1550 N N . ALA A 1 203 ? 9.230 -12.433 -28.556 1.00 57.72 203 ALA A N 1
ATOM 1551 C CA . ALA A 1 203 ? 8.450 -13.665 -28.360 1.00 57.72 203 ALA A CA 1
ATOM 1552 C C . ALA A 1 203 ? 7.728 -13.745 -26.990 1.00 57.72 203 ALA A C 1
ATOM 1554 O O . ALA A 1 203 ? 7.323 -14.825 -26.553 1.00 57.72 203 ALA A O 1
ATOM 1555 N N . GLY A 1 204 ? 7.619 -12.625 -26.261 1.00 67.12 204 GLY A N 1
ATOM 1556 C CA . GLY A 1 204 ? 6.992 -12.566 -24.933 1.00 67.12 204 GLY A CA 1
ATOM 1557 C C . GLY A 1 204 ? 5.482 -12.309 -24.973 1.00 67.12 204 GLY A C 1
ATOM 1558 O O . GLY A 1 204 ? 4.923 -11.943 -26.001 1.00 67.12 204 GLY A O 1
ATOM 1559 N N . LYS A 1 205 ? 4.808 -12.477 -23.828 1.00 86.44 205 LYS A N 1
ATOM 1560 C CA . LYS A 1 205 ? 3.420 -12.016 -23.658 1.00 86.44 205 LYS A CA 1
ATOM 1561 C C . LYS A 1 205 ? 3.435 -10.500 -23.477 1.00 86.44 205 LYS A C 1
ATOM 1563 O O . LYS A 1 205 ? 4.342 -9.982 -22.833 1.00 86.44 205 LYS A O 1
ATOM 1568 N N . SER A 1 206 ? 2.396 -9.817 -23.938 1.00 91.00 206 SER A N 1
ATOM 1569 C CA . SER A 1 206 ? 2.257 -8.367 -23.770 1.00 91.00 206 SER A CA 1
ATOM 1570 C C . SER A 1 206 ? 0.957 -8.019 -23.062 1.00 91.00 206 SER A C 1
ATOM 1572 O O . SER A 1 206 ? -0.056 -8.697 -23.240 1.00 91.00 206 SER A O 1
ATOM 1574 N N . GLN A 1 207 ? 0.988 -6.983 -22.228 1.00 94.88 207 GLN A N 1
ATOM 1575 C CA . GLN A 1 207 ? -0.186 -6.440 -21.548 1.00 94.88 207 GLN A CA 1
ATOM 1576 C C . GLN A 1 207 ? -0.075 -4.920 -21.469 1.00 94.88 207 GLN A C 1
ATOM 1578 O O . GLN A 1 207 ? 1.021 -4.379 -21.321 1.00 94.88 207 GLN A O 1
ATOM 1583 N N . THR A 1 208 ? -1.216 -4.239 -21.524 1.00 97.12 208 THR A N 1
ATOM 1584 C CA . THR A 1 208 ? -1.288 -2.809 -21.210 1.00 97.12 208 THR A CA 1
ATOM 1585 C C . THR A 1 208 ? -0.949 -2.569 -19.740 1.00 97.12 208 THR A C 1
ATOM 1587 O O . THR A 1 208 ? -1.171 -3.456 -18.906 1.00 97.12 208 THR A O 1
ATOM 1590 N N . LEU A 1 209 ? -0.459 -1.376 -19.392 1.00 97.06 209 LEU A N 1
ATOM 1591 C CA . LEU A 1 209 ? -0.232 -0.979 -17.998 1.00 97.06 209 LEU A CA 1
ATOM 1592 C C . LEU A 1 209 ? -1.497 -1.182 -17.152 1.00 97.06 209 LEU A C 1
ATOM 1594 O O . LEU A 1 209 ? -1.436 -1.740 -16.058 1.00 97.06 209 LEU A O 1
ATOM 1598 N N . LYS A 1 210 ? -2.666 -0.829 -17.697 1.00 97.94 210 LYS A N 1
ATOM 1599 C CA . LYS A 1 210 ? -3.978 -1.063 -17.085 1.00 97.94 210 LYS A CA 1
ATOM 1600 C C . LYS A 1 210 ? -4.210 -2.536 -16.768 1.00 97.94 210 LYS A C 1
ATOM 1602 O O . LYS A 1 210 ? -4.609 -2.884 -15.655 1.00 97.94 210 LYS A O 1
ATOM 1607 N N . LYS A 1 211 ? -3.960 -3.425 -17.736 1.00 97.94 211 LYS A N 1
ATOM 1608 C CA . LYS A 1 211 ? -4.127 -4.865 -17.527 1.00 97.94 211 LYS A CA 1
ATOM 1609 C C . LYS A 1 211 ? -3.116 -5.391 -16.515 1.00 97.94 211 LYS A C 1
ATOM 1611 O O . LYS A 1 211 ? -3.498 -6.199 -15.673 1.00 97.94 211 LYS A O 1
ATOM 1616 N N . ALA A 1 212 ? -1.871 -4.927 -16.584 1.00 97.56 212 ALA A N 1
ATOM 1617 C CA . ALA A 1 212 ? -0.808 -5.281 -15.655 1.00 97.56 212 ALA A CA 1
ATOM 1618 C C . ALA A 1 212 ? -1.153 -4.883 -14.216 1.00 97.56 212 ALA A C 1
ATOM 1620 O O . ALA A 1 212 ? -0.959 -5.692 -13.314 1.00 97.56 212 ALA A O 1
ATOM 1621 N N . PHE A 1 213 ? -1.718 -3.691 -14.008 1.00 97.69 213 PHE A N 1
ATOM 1622 C CA . PHE A 1 213 ? -2.189 -3.231 -12.702 1.00 97.69 213 PHE A CA 1
ATOM 1623 C C . PHE A 1 213 ? -3.326 -4.121 -12.188 1.00 97.69 213 PHE A C 1
ATOM 1625 O O . PHE A 1 213 ? -3.232 -4.678 -11.098 1.00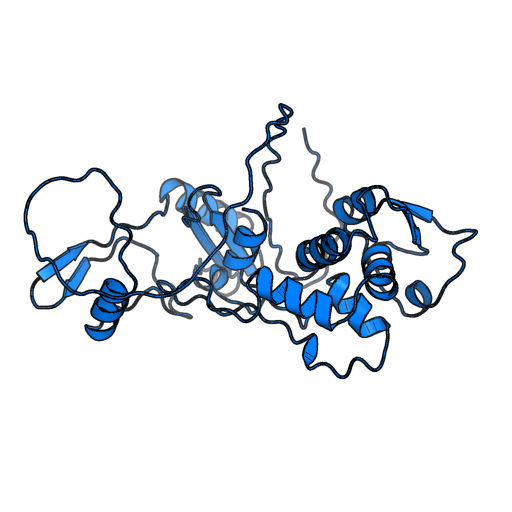 97.69 213 PHE A O 1
ATOM 1632 N N . ALA A 1 214 ? -4.339 -4.373 -13.024 1.00 97.25 214 ALA A N 1
ATOM 1633 C CA . ALA A 1 214 ? -5.496 -5.196 -12.664 1.00 97.25 214 ALA A CA 1
ATOM 1634 C C . ALA A 1 214 ? -5.147 -6.653 -12.304 1.00 97.25 214 ALA A C 1
ATOM 1636 O O . ALA A 1 214 ? -5.877 -7.292 -11.550 1.00 97.25 214 ALA A O 1
ATOM 1637 N N . VAL A 1 215 ? -4.060 -7.204 -12.857 1.00 96.62 215 VAL A N 1
ATOM 1638 C CA . VAL A 1 215 ? -3.592 -8.572 -12.554 1.00 96.62 215 VAL A CA 1
ATOM 1639 C C . VAL A 1 215 ? -2.323 -8.600 -11.696 1.00 96.62 215 VAL A C 1
ATOM 1641 O O . VAL A 1 215 ? -1.714 -9.659 -11.552 1.00 96.62 215 VAL A O 1
ATOM 1644 N N . SER A 1 216 ? -1.921 -7.450 -11.144 1.00 96.88 216 SER A N 1
ATOM 1645 C CA . SER A 1 216 ? -0.724 -7.255 -10.318 1.00 96.88 216 SER A CA 1
ATOM 1646 C C . SER A 1 216 ? 0.555 -7.876 -10.908 1.00 96.88 216 SER A C 1
ATOM 1648 O O . SER A 1 216 ? 1.275 -8.629 -10.254 1.00 96.88 216 SER A O 1
ATOM 1650 N N . ASN A 1 217 ? 0.845 -7.592 -12.181 1.00 97.38 217 ASN A N 1
ATOM 1651 C CA . ASN A 1 217 ? 2.018 -8.127 -12.874 1.00 97.38 217 ASN A CA 1
ATOM 1652 C C . ASN A 1 217 ? 3.311 -7.437 -12.398 1.00 97.38 217 ASN A C 1
ATOM 1654 O O . ASN A 1 217 ? 3.583 -6.294 -12.760 1.00 97.38 217 ASN A O 1
ATOM 1658 N N . ASN A 1 218 ? 4.122 -8.147 -11.613 1.00 96.94 218 ASN A N 1
ATOM 1659 C CA . ASN A 1 218 ? 5.375 -7.651 -11.045 1.00 96.94 218 ASN A CA 1
ATOM 1660 C C . ASN A 1 218 ? 6.399 -7.305 -12.125 1.00 96.94 218 ASN A C 1
ATOM 1662 O O . ASN A 1 218 ? 7.043 -6.265 -12.044 1.00 96.94 218 ASN A O 1
ATOM 1666 N N . VAL A 1 219 ? 6.523 -8.152 -13.150 1.00 95.38 219 VAL A N 1
ATOM 1667 C CA . VAL A 1 219 ? 7.531 -7.983 -14.204 1.00 95.38 219 VAL A CA 1
ATOM 1668 C C . VAL A 1 219 ? 7.287 -6.697 -14.983 1.00 95.38 219 VAL A C 1
ATOM 1670 O O . VAL A 1 219 ? 8.224 -5.946 -15.234 1.00 95.38 219 VAL A O 1
ATOM 1673 N N . ILE A 1 220 ? 6.028 -6.425 -15.340 1.00 95.31 220 ILE A N 1
ATOM 1674 C CA . ILE A 1 220 ? 5.675 -5.202 -16.069 1.00 95.31 220 ILE A CA 1
ATOM 1675 C C . ILE A 1 220 ? 5.922 -3.965 -15.210 1.00 95.31 220 ILE A C 1
ATOM 1677 O O . ILE A 1 220 ? 6.526 -3.026 -15.706 1.00 95.31 220 ILE A O 1
ATOM 1681 N N . PHE A 1 221 ? 5.520 -3.968 -13.936 1.00 96.44 221 PHE A N 1
ATOM 1682 C CA . PHE A 1 221 ? 5.770 -2.823 -13.053 1.00 96.44 221 PHE A CA 1
ATOM 1683 C C . PHE A 1 221 ? 7.262 -2.572 -12.825 1.00 96.44 221 PHE A C 1
ATOM 1685 O O . PHE A 1 221 ? 7.695 -1.425 -12.864 1.00 96.44 221 PHE A O 1
ATOM 1692 N N . GLY A 1 222 ? 8.054 -3.636 -12.664 1.00 94.31 222 GLY A N 1
ATOM 1693 C CA . GLY A 1 222 ? 9.506 -3.524 -12.562 1.00 94.31 222 GLY A CA 1
ATOM 1694 C C . GLY A 1 222 ? 10.136 -2.929 -13.823 1.00 94.31 222 GLY A C 1
ATOM 1695 O O . GLY A 1 222 ? 10.920 -1.990 -13.731 1.00 94.31 222 GLY A O 1
ATOM 1696 N N . LYS A 1 223 ? 9.752 -3.423 -15.010 1.00 92.62 223 LYS A N 1
ATOM 1697 C CA . LYS A 1 223 ? 10.243 -2.896 -16.295 1.00 92.62 223 LYS A CA 1
ATOM 1698 C C . LYS A 1 223 ? 9.800 -1.458 -16.557 1.00 92.62 223 LYS A C 1
ATOM 1700 O O . LYS A 1 223 ? 10.616 -0.645 -16.969 1.00 92.62 223 LYS A O 1
ATOM 1705 N N . ALA A 1 224 ? 8.524 -1.156 -16.328 1.00 93.56 224 ALA A N 1
ATOM 1706 C CA . ALA A 1 224 ? 7.973 0.173 -16.555 1.00 93.56 224 ALA A CA 1
ATOM 1707 C C . ALA A 1 224 ? 8.685 1.211 -15.686 1.00 93.56 224 ALA A C 1
ATOM 1709 O O . ALA A 1 224 ? 9.099 2.242 -16.202 1.00 93.56 224 ALA A O 1
ATOM 1710 N N . ALA A 1 225 ? 8.901 0.904 -14.403 1.00 92.38 225 ALA A N 1
ATOM 1711 C CA . ALA A 1 225 ? 9.656 1.780 -13.519 1.00 92.38 225 ALA A CA 1
ATOM 1712 C C . ALA A 1 225 ? 11.097 1.968 -14.000 1.00 92.38 225 ALA A C 1
ATOM 1714 O O . ALA A 1 225 ? 11.527 3.098 -14.140 1.00 92.38 225 ALA A O 1
ATOM 1715 N N . LEU A 1 226 ? 11.817 0.900 -14.354 1.00 91.06 226 LEU A N 1
ATOM 1716 C CA . LEU A 1 226 ? 13.195 1.026 -14.847 1.00 91.06 226 LEU A CA 1
ATOM 1717 C C . LEU A 1 226 ? 13.338 1.851 -16.128 1.00 91.06 226 LEU A C 1
ATOM 1719 O O . LEU A 1 226 ? 14.399 2.418 -16.376 1.00 91.06 226 LEU A O 1
ATOM 1723 N N . GLN A 1 227 ? 12.300 1.872 -16.961 1.00 91.12 227 GLN A N 1
ATOM 1724 C CA . GLN A 1 227 ? 12.320 2.578 -18.234 1.00 91.12 227 GLN A CA 1
ATOM 1725 C C . GLN A 1 227 ? 11.851 4.034 -18.118 1.00 91.12 227 GLN A C 1
ATOM 1727 O O . GLN A 1 227 ? 12.316 4.874 -18.885 1.00 91.12 227 GLN A O 1
ATOM 1732 N N . TYR A 1 228 ? 10.929 4.324 -17.198 1.00 92.25 228 TYR A N 1
ATOM 1733 C CA . TYR A 1 228 ? 10.183 5.587 -17.171 1.00 92.25 228 TYR A CA 1
ATOM 1734 C C . TYR A 1 228 ? 10.148 6.276 -15.802 1.00 92.25 228 TYR A C 1
ATOM 1736 O O . TYR A 1 228 ? 9.512 7.319 -15.674 1.00 92.25 228 TYR A O 1
ATOM 1744 N N . CYS A 1 229 ? 10.782 5.710 -14.775 1.00 88.44 229 CYS A N 1
ATOM 1745 C CA . CYS A 1 229 ? 10.872 6.308 -13.449 1.00 88.44 229 CYS A CA 1
ATOM 1746 C C . CYS A 1 229 ? 12.297 6.220 -12.895 1.00 88.44 229 CYS A C 1
ATOM 1748 O O . CYS A 1 229 ? 12.951 5.181 -12.911 1.00 88.44 229 CYS A O 1
ATOM 1750 N N . SER A 1 230 ? 12.742 7.312 -12.301 1.00 87.88 230 SER A N 1
ATOM 1751 C CA . SER A 1 230 ? 13.886 7.353 -11.405 1.00 87.88 230 SER A CA 1
ATOM 1752 C C . SER A 1 230 ? 13.473 6.990 -9.976 1.00 87.88 230 SER A C 1
ATOM 1754 O O . SER A 1 230 ? 12.317 7.143 -9.570 1.00 87.88 230 SER A O 1
ATOM 1756 N N . GLU A 1 231 ? 14.448 6.566 -9.174 1.00 88.56 231 GLU A N 1
ATOM 1757 C CA . GLU A 1 231 ? 14.297 6.398 -7.722 1.00 88.56 231 GLU A CA 1
ATOM 1758 C C . GLU A 1 231 ? 13.719 7.652 -7.067 1.00 88.56 231 GLU A C 1
ATOM 1760 O O . GLU A 1 231 ? 12.778 7.576 -6.281 1.00 88.56 231 GLU A O 1
ATOM 1765 N N . LYS A 1 232 ? 14.230 8.824 -7.459 1.00 89.75 232 LYS A N 1
ATOM 1766 C CA . LYS A 1 232 ? 13.772 10.114 -6.947 1.00 89.75 232 LYS A CA 1
ATOM 1767 C C . LYS A 1 232 ? 12.294 10.361 -7.245 1.00 89.75 232 LYS A C 1
ATOM 1769 O O . LYS A 1 232 ? 11.579 10.846 -6.376 1.00 89.75 232 LYS A O 1
ATOM 1774 N N . GLU A 1 233 ? 11.824 10.049 -8.449 1.00 90.56 233 GLU A N 1
ATOM 1775 C CA . GLU A 1 233 ? 10.409 10.224 -8.804 1.00 90.56 233 GLU A CA 1
ATOM 1776 C C . GLU A 1 233 ? 9.505 9.286 -8.001 1.00 90.56 233 GLU A C 1
ATOM 1778 O O . GLU A 1 233 ? 8.456 9.718 -7.522 1.00 90.56 233 GLU A O 1
ATOM 1783 N N . LEU A 1 234 ? 9.924 8.034 -7.784 1.00 92.12 234 LEU A N 1
ATOM 1784 C CA . LEU A 1 234 ? 9.187 7.103 -6.926 1.00 92.12 234 LEU A CA 1
ATOM 1785 C C . LEU A 1 234 ? 9.186 7.533 -5.458 1.00 92.12 234 LEU A C 1
ATOM 1787 O O . LEU A 1 234 ? 8.153 7.414 -4.807 1.00 92.12 234 LEU A O 1
ATOM 1791 N N . ASP A 1 235 ? 10.303 8.041 -4.941 1.00 93.06 235 ASP A N 1
ATOM 1792 C CA . ASP A 1 235 ? 10.414 8.534 -3.565 1.00 93.06 235 ASP A CA 1
ATOM 1793 C C . ASP A 1 235 ? 9.544 9.780 -3.334 1.00 93.06 235 ASP A C 1
ATOM 1795 O O . ASP A 1 235 ? 8.767 9.848 -2.376 1.00 93.06 235 ASP A O 1
ATOM 1799 N N . VAL A 1 236 ? 9.581 10.729 -4.277 1.00 93.69 236 VAL A N 1
ATOM 1800 C CA . VAL A 1 236 ? 8.705 11.907 -4.275 1.00 93.69 236 VAL A CA 1
ATOM 1801 C C . VAL A 1 236 ? 7.244 11.481 -4.342 1.00 93.69 236 VAL A C 1
ATOM 1803 O O . VAL A 1 236 ? 6.421 12.012 -3.597 1.00 93.69 236 VAL A O 1
ATOM 1806 N N . MET A 1 237 ? 6.900 10.520 -5.202 1.00 95.69 237 MET A N 1
ATOM 1807 C CA . MET A 1 237 ? 5.527 10.039 -5.307 1.00 95.69 237 MET A CA 1
ATOM 1808 C C . MET A 1 237 ? 5.085 9.310 -4.034 1.00 95.69 237 MET A C 1
ATOM 1810 O O . MET A 1 237 ? 4.006 9.589 -3.521 1.00 95.69 237 MET A O 1
ATOM 1814 N N . ALA A 1 238 ? 5.920 8.442 -3.463 1.00 95.62 238 ALA A N 1
ATOM 1815 C CA . ALA A 1 238 ? 5.626 7.774 -2.197 1.00 95.62 238 ALA A CA 1
ATOM 1816 C C . ALA A 1 238 ? 5.391 8.796 -1.077 1.00 95.62 238 ALA A C 1
ATOM 1818 O O . ALA A 1 238 ? 4.422 8.680 -0.327 1.00 95.62 238 ALA A O 1
ATOM 1819 N N . THR A 1 239 ? 6.217 9.842 -1.021 1.00 95.50 239 THR A N 1
ATOM 1820 C CA . THR A 1 239 ? 6.039 10.955 -0.087 1.00 95.50 239 THR A CA 1
ATOM 1821 C C . THR A 1 239 ? 4.706 11.659 -0.326 1.00 95.50 239 THR A C 1
ATOM 1823 O O . THR A 1 239 ? 3.953 11.826 0.625 1.00 95.50 239 THR A O 1
ATOM 1826 N N . LYS A 1 240 ? 4.346 12.009 -1.570 1.00 95.12 240 LYS A N 1
ATOM 1827 C CA . LYS A 1 240 ? 3.040 12.628 -1.890 1.00 95.12 240 LYS A CA 1
ATOM 1828 C C . LYS A 1 240 ? 1.851 11.778 -1.440 1.00 95.12 240 LYS A C 1
ATOM 1830 O O . LYS A 1 240 ? 0.837 12.333 -1.034 1.00 95.12 240 LYS A O 1
ATOM 1835 N N . PHE A 1 241 ? 1.988 10.457 -1.497 1.00 95.81 241 PHE A N 1
ATOM 1836 C CA . PHE A 1 241 ? 0.977 9.515 -1.023 1.00 95.81 241 PHE A CA 1
ATOM 1837 C C . PHE A 1 241 ? 1.026 9.252 0.485 1.00 95.81 241 PHE A C 1
ATOM 1839 O O . PHE A 1 241 ? 0.205 8.488 0.965 1.00 95.81 241 PHE A O 1
ATOM 1846 N N . GLY A 1 242 ? 1.934 9.883 1.237 1.00 94.75 242 GLY A N 1
ATOM 1847 C CA . GLY A 1 242 ? 1.926 9.842 2.699 1.00 94.75 242 GLY A CA 1
ATOM 1848 C C . GLY A 1 242 ? 2.937 8.889 3.345 1.00 94.75 242 GLY A C 1
ATOM 1849 O O . GLY A 1 242 ? 2.962 8.745 4.569 1.00 94.75 242 GLY A O 1
ATOM 1850 N N . TYR A 1 243 ? 3.811 8.246 2.566 1.00 95.31 243 TYR A N 1
ATOM 1851 C CA . TYR A 1 243 ? 4.947 7.525 3.143 1.00 95.31 243 TYR A CA 1
ATOM 1852 C C . TYR A 1 243 ? 5.914 8.491 3.836 1.00 95.31 243 TYR A C 1
ATOM 1854 O O . TYR A 1 243 ? 6.087 9.629 3.410 1.00 95.31 243 TYR A O 1
ATOM 1862 N N . ASN A 1 244 ? 6.550 8.015 4.908 1.00 94.50 244 ASN A N 1
ATOM 1863 C CA . ASN A 1 244 ? 7.478 8.753 5.770 1.00 94.50 244 ASN A CA 1
ATOM 1864 C C . ASN A 1 244 ? 6.865 9.981 6.477 1.00 94.50 244 ASN A C 1
ATOM 1866 O O . ASN A 1 244 ? 7.595 10.769 7.082 1.00 94.50 244 ASN A O 1
ATOM 1870 N N . GLN A 1 245 ? 5.535 10.125 6.466 1.00 92.25 245 GLN A N 1
ATOM 1871 C CA . GLN A 1 245 ? 4.812 11.244 7.073 1.00 92.25 245 GLN A CA 1
ATOM 1872 C C . GLN A 1 245 ? 3.895 10.803 8.221 1.00 92.25 245 GLN A C 1
ATOM 1874 O O . GLN A 1 245 ? 3.462 9.651 8.297 1.00 92.25 245 GLN A O 1
ATOM 1879 N N . ASP A 1 246 ? 3.604 11.744 9.121 1.00 90.38 246 ASP A N 1
ATOM 1880 C CA . ASP A 1 246 ? 2.534 11.611 10.110 1.00 90.38 246 ASP A CA 1
ATOM 1881 C C . ASP A 1 246 ? 1.193 11.900 9.422 1.00 90.38 246 ASP A C 1
ATOM 1883 O O . ASP A 1 246 ? 0.924 13.038 9.045 1.00 90.38 246 ASP A O 1
ATOM 1887 N N . LEU A 1 247 ? 0.360 10.873 9.231 1.00 87.44 247 LEU A N 1
ATOM 1888 C CA . LEU A 1 247 ? -0.926 11.022 8.527 1.00 87.44 247 LEU A CA 1
ATOM 1889 C C . LEU A 1 247 ? -2.058 11.513 9.426 1.00 87.44 247 LEU A C 1
ATOM 1891 O O . LEU A 1 247 ? -3.036 12.067 8.938 1.00 87.44 247 LEU A O 1
ATOM 1895 N N . MET A 1 248 ? -1.952 11.277 10.732 1.00 82.12 248 MET A N 1
ATOM 1896 C CA . MET A 1 248 ? -2.973 11.648 11.704 1.00 82.12 248 MET A CA 1
ATOM 1897 C C . MET A 1 248 ? -2.287 12.217 12.939 1.00 82.12 248 MET A C 1
ATOM 1899 O O . MET A 1 248 ? -1.433 11.561 13.530 1.00 82.12 248 MET A O 1
ATOM 1903 N N . ALA A 1 249 ? -2.666 13.430 13.339 1.00 74.88 249 ALA A N 1
ATOM 1904 C CA . ALA A 1 249 ? -2.169 14.029 14.574 1.00 74.88 249 ALA A CA 1
ATOM 1905 C C . ALA A 1 249 ? -2.867 13.442 15.813 1.00 74.88 249 ALA A C 1
ATOM 1907 O O . ALA A 1 249 ? -2.304 13.467 16.909 1.00 74.88 249 ALA A O 1
ATOM 1908 N N . ASP A 1 250 ? -4.070 12.898 15.645 1.00 72.12 250 ASP A N 1
ATOM 1909 C CA . ASP A 1 250 ? -4.992 12.616 16.751 1.00 72.12 250 ASP A CA 1
ATOM 1910 C C . ASP A 1 250 ? -4.829 11.201 17.303 1.00 72.12 250 ASP A C 1
ATOM 1912 O O . ASP A 1 250 ? -5.162 10.933 18.455 1.00 72.12 250 ASP A O 1
ATOM 1916 N N . ILE A 1 251 ? -4.273 10.297 16.497 1.00 74.94 251 ILE A N 1
ATOM 1917 C CA . ILE A 1 251 ? -4.116 8.876 16.808 1.00 74.94 251 ILE A CA 1
ATOM 1918 C C . ILE A 1 251 ? -2.638 8.509 16.681 1.00 74.94 251 ILE A C 1
ATOM 1920 O O . ILE A 1 251 ? -1.938 9.024 15.811 1.00 74.94 251 ILE A O 1
ATOM 1924 N N . ASP A 1 252 ? -2.162 7.604 17.538 1.00 79.62 252 ASP A N 1
ATOM 1925 C CA . ASP A 1 252 ? -0.818 7.023 17.454 1.00 79.62 252 ASP A CA 1
ATOM 1926 C C . ASP A 1 252 ? -0.726 6.041 16.270 1.00 79.62 252 ASP A C 1
ATOM 1928 O O . ASP A 1 252 ? -0.760 4.816 16.412 1.00 79.62 252 ASP A O 1
ATOM 1932 N N . LEU A 1 253 ? -0.684 6.604 15.063 1.00 85.88 253 LEU A N 1
ATOM 1933 C CA . LEU A 1 253 ? -0.524 5.876 13.816 1.00 85.88 253 LEU A CA 1
ATOM 1934 C C . LEU A 1 253 ? 0.963 5.759 13.489 1.00 85.88 253 LEU A C 1
ATOM 1936 O O . LEU A 1 253 ? 1.651 6.753 13.263 1.00 85.88 253 LEU A O 1
ATOM 1940 N N . SER A 1 254 ? 1.468 4.528 13.408 1.00 87.38 254 SER A N 1
ATOM 1941 C CA . SER A 1 254 ? 2.862 4.333 13.018 1.00 87.38 254 SER A CA 1
ATOM 1942 C C . SER A 1 254 ? 3.072 4.760 11.562 1.00 87.38 254 SER A C 1
ATOM 1944 O O . SER A 1 254 ? 2.345 4.317 10.666 1.00 87.38 254 SER A O 1
ATOM 1946 N N . LYS A 1 255 ? 4.103 5.581 11.329 1.00 92.56 255 LYS A N 1
ATOM 1947 C CA . LYS A 1 255 ? 4.506 6.024 9.989 1.00 92.56 255 LYS A CA 1
ATOM 1948 C C . LYS A 1 255 ? 4.724 4.828 9.080 1.00 92.56 255 LYS A C 1
ATOM 1950 O O . LYS A 1 255 ? 5.418 3.874 9.442 1.00 92.56 255 LYS A O 1
ATOM 1955 N N . SER A 1 256 ? 4.136 4.890 7.896 1.00 94.50 256 SER A N 1
ATOM 1956 C CA . SER A 1 256 ? 4.504 3.971 6.822 1.00 94.50 256 SER A CA 1
ATOM 1957 C C . SER A 1 256 ? 5.853 4.381 6.265 1.00 94.50 256 SER A C 1
ATOM 1959 O O . SER A 1 256 ? 6.145 5.571 6.202 1.00 94.50 256 SER A O 1
ATOM 1961 N N . HIS A 1 257 ? 6.670 3.406 5.889 1.00 92.62 257 HIS A N 1
ATOM 1962 C CA . HIS A 1 257 ? 8.097 3.621 5.684 1.00 92.62 257 HIS A CA 1
ATOM 1963 C C . HIS A 1 257 ? 8.553 3.182 4.302 1.00 92.62 257 HIS A C 1
ATOM 1965 O O . HIS A 1 257 ? 8.137 2.128 3.811 1.00 92.62 257 HIS A O 1
ATOM 1971 N N . THR A 1 258 ? 9.431 3.980 3.704 1.00 90.81 258 THR A N 1
ATOM 1972 C CA . THR A 1 258 ? 10.134 3.674 2.457 1.00 90.81 258 THR A CA 1
ATOM 1973 C C . THR A 1 258 ? 11.537 4.287 2.472 1.00 90.81 258 THR A C 1
ATOM 1975 O O . THR A 1 258 ? 11.720 5.393 2.978 1.00 90.81 258 THR A O 1
ATOM 1978 N N . GLU A 1 259 ? 12.523 3.589 1.903 1.00 84.06 259 GLU A N 1
ATOM 1979 C CA . GLU A 1 259 ? 13.933 4.025 1.844 1.00 84.06 259 GLU A CA 1
ATOM 1980 C C . GLU A 1 259 ? 14.464 4.069 0.407 1.00 84.06 259 GLU A C 1
ATOM 1982 O O . GLU A 1 259 ? 15.578 3.634 0.136 1.00 84.06 259 GLU A O 1
ATOM 1987 N N . ILE A 1 260 ? 13.672 4.585 -0.534 1.00 82.00 260 ILE A N 1
ATOM 1988 C CA . ILE A 1 260 ? 14.050 4.598 -1.957 1.00 82.00 260 ILE A CA 1
ATOM 1989 C C . ILE A 1 260 ? 15.232 5.541 -2.207 1.00 82.00 260 ILE A C 1
ATOM 1991 O O . ILE A 1 260 ? 16.187 5.163 -2.873 1.00 82.00 260 ILE A O 1
ATOM 1995 N N . ALA A 1 261 ? 15.208 6.753 -1.644 1.00 64.00 261 ALA A N 1
ATOM 1996 C CA . ALA A 1 261 ? 16.262 7.744 -1.880 1.00 64.00 261 ALA A CA 1
ATOM 1997 C C . ALA A 1 261 ? 17.611 7.427 -1.198 1.00 64.00 261 ALA A C 1
ATOM 1999 O O . ALA A 1 261 ? 18.635 7.989 -1.581 1.00 64.00 261 ALA A O 1
ATOM 2000 N N . ASN A 1 262 ? 17.616 6.560 -0.178 1.00 55.41 262 ASN A N 1
ATOM 2001 C CA . ASN A 1 262 ? 18.807 6.234 0.618 1.00 55.41 262 ASN A CA 1
ATOM 2002 C C . ASN A 1 262 ? 19.349 4.827 0.346 1.00 55.41 262 ASN A C 1
ATOM 2004 O O . ASN A 1 262 ? 20.445 4.493 0.805 1.00 55.41 262 ASN A O 1
ATOM 2008 N N . SER A 1 263 ? 18.611 3.995 -0.390 1.00 57.31 263 SER A N 1
ATOM 2009 C CA . SER A 1 263 ? 19.156 2.745 -0.891 1.00 57.31 263 SER A CA 1
ATOM 2010 C C . SER A 1 263 ? 20.241 3.066 -1.909 1.00 57.31 263 SER A C 1
ATOM 2012 O O . SER A 1 263 ? 19.979 3.709 -2.920 1.00 57.31 263 SER A O 1
ATOM 2014 N N . LYS A 1 264 ? 21.470 2.602 -1.667 1.00 52.69 264 LYS A N 1
ATOM 2015 C CA . LYS A 1 264 ? 22.463 2.456 -2.735 1.00 52.69 264 LYS A CA 1
ATOM 2016 C C . LYS A 1 264 ? 21.941 1.375 -3.679 1.00 52.69 264 LYS A C 1
ATOM 2018 O O . LYS A 1 264 ? 22.302 0.211 -3.536 1.00 52.69 264 LYS A O 1
ATOM 2023 N N . MET A 1 265 ? 21.017 1.733 -4.564 1.00 60.62 265 MET A N 1
ATOM 2024 C CA . MET A 1 265 ? 20.514 0.828 -5.587 1.00 60.62 265 MET A CA 1
ATOM 2025 C C . MET A 1 265 ? 21.616 0.652 -6.621 1.00 60.62 265 MET A C 1
ATOM 2027 O O . MET A 1 265 ? 21.713 1.367 -7.612 1.00 60.62 265 MET A O 1
ATOM 2031 N N . GLU A 1 266 ? 22.512 -0.284 -6.342 1.00 55.75 266 GLU A N 1
ATOM 2032 C CA . GLU A 1 266 ? 23.583 -0.641 -7.266 1.00 55.75 266 GLU A CA 1
ATOM 2033 C C . GLU A 1 266 ? 23.036 -1.522 -8.405 1.00 55.75 266 GLU A C 1
ATOM 2035 O O . GLU A 1 266 ? 23.623 -1.581 -9.487 1.00 55.75 266 GLU A O 1
ATOM 2040 N N . GLU A 1 267 ? 21.867 -2.151 -8.209 1.00 70.06 267 GLU A N 1
ATOM 2041 C CA . GLU A 1 267 ? 21.231 -3.028 -9.187 1.00 70.06 267 GLU A CA 1
ATOM 2042 C C . GLU A 1 267 ? 19.818 -2.583 -9.595 1.00 70.06 267 GLU A C 1
ATOM 2044 O O . GLU A 1 267 ? 18.934 -2.355 -8.774 1.00 70.06 267 GLU A O 1
ATOM 2049 N N . GLN A 1 268 ? 19.547 -2.625 -10.906 1.00 82.38 268 GLN A N 1
ATOM 2050 C CA . GLN A 1 268 ? 18.210 -2.449 -11.502 1.00 82.38 268 GLN A CA 1
ATOM 2051 C C . GLN A 1 268 ? 17.123 -3.331 -10.854 1.00 82.38 268 GLN A C 1
ATOM 2053 O O . GLN A 1 268 ? 15.935 -3.003 -10.881 1.00 82.38 268 GLN A O 1
ATOM 2058 N N . LEU A 1 269 ? 17.514 -4.478 -10.291 1.00 86.69 269 LEU A N 1
ATOM 2059 C CA . LEU A 1 269 ? 16.590 -5.388 -9.630 1.00 86.69 269 LEU A CA 1
ATOM 2060 C C . LEU A 1 269 ? 15.998 -4.784 -8.349 1.00 86.69 269 LEU A C 1
ATOM 2062 O O . LEU A 1 269 ? 14.842 -5.078 -8.047 1.00 86.69 269 LEU A O 1
ATOM 2066 N N . ASP A 1 270 ? 16.727 -3.926 -7.637 1.00 88.88 270 ASP A N 1
ATOM 2067 C CA . ASP A 1 270 ? 16.250 -3.313 -6.395 1.00 88.88 270 ASP A CA 1
ATOM 2068 C C . ASP A 1 270 ? 15.132 -2.313 -6.683 1.00 88.88 270 ASP A C 1
ATOM 2070 O O . ASP A 1 270 ? 14.034 -2.433 -6.130 1.00 88.88 270 ASP A O 1
ATOM 2074 N N . LEU A 1 271 ? 15.354 -1.409 -7.642 1.00 89.38 271 LEU A N 1
ATOM 2075 C CA . LEU A 1 271 ? 14.337 -0.463 -8.104 1.00 89.38 271 LEU A CA 1
ATOM 2076 C C . LEU A 1 271 ? 13.091 -1.194 -8.612 1.00 89.38 271 LEU A C 1
ATOM 2078 O O . LEU A 1 271 ? 11.967 -0.878 -8.216 1.00 89.38 271 LEU A O 1
ATOM 2082 N N . ALA A 1 272 ? 13.280 -2.235 -9.428 1.00 92.81 272 ALA A N 1
ATOM 2083 C CA . ALA A 1 272 ? 12.178 -3.056 -9.917 1.00 92.81 272 ALA A CA 1
ATOM 2084 C C . ALA A 1 272 ? 11.426 -3.777 -8.783 1.00 92.81 272 ALA A C 1
ATOM 2086 O O . ALA A 1 272 ? 10.200 -3.916 -8.842 1.00 92.81 272 ALA A O 1
ATOM 2087 N N . SER A 1 273 ? 12.133 -4.239 -7.749 1.00 93.12 273 SER A N 1
ATOM 2088 C CA . SER A 1 273 ? 11.547 -4.924 -6.589 1.00 93.12 273 SER A CA 1
ATOM 2089 C C . SER A 1 273 ? 10.736 -3.969 -5.725 1.00 93.12 273 SER A C 1
ATOM 2091 O O . SER A 1 273 ? 9.657 -4.336 -5.249 1.00 93.12 273 SER A O 1
ATOM 2093 N N . ILE A 1 274 ? 11.196 -2.728 -5.559 1.00 93.69 274 ILE A N 1
ATOM 2094 C CA . ILE A 1 274 ? 10.408 -1.697 -4.885 1.00 93.69 274 ILE A CA 1
ATOM 2095 C C . ILE A 1 274 ? 9.175 -1.338 -5.707 1.00 93.69 274 ILE A C 1
ATOM 2097 O O . ILE A 1 274 ? 8.058 -1.500 -5.219 1.00 93.69 274 ILE A O 1
ATOM 2101 N N . ALA A 1 275 ? 9.355 -0.959 -6.971 1.00 94.06 275 ALA A N 1
ATOM 2102 C CA . ALA A 1 275 ? 8.275 -0.495 -7.837 1.00 94.06 275 ALA A CA 1
ATOM 2103 C C . ALA A 1 275 ? 7.173 -1.544 -8.077 1.00 94.06 275 ALA A C 1
ATOM 2105 O O . ALA A 1 275 ? 5.985 -1.240 -8.165 1.00 94.06 275 ALA A O 1
ATOM 2106 N N . SER A 1 276 ? 7.541 -2.821 -8.159 1.00 95.56 276 SER A N 1
ATOM 2107 C CA . SER A 1 276 ? 6.564 -3.907 -8.279 1.00 95.56 276 SER A CA 1
ATOM 2108 C C . SER A 1 276 ? 5.932 -4.315 -6.946 1.00 95.56 276 SER A C 1
ATOM 2110 O O . SER A 1 276 ? 4.994 -5.120 -6.937 1.00 95.56 276 SER A O 1
ATOM 2112 N N . GLY A 1 277 ? 6.424 -3.797 -5.819 1.00 93.38 277 GLY A N 1
ATOM 2113 C CA . GLY A 1 277 ? 6.017 -4.261 -4.501 1.00 93.38 277 GLY A CA 1
ATOM 2114 C C . GLY A 1 277 ? 6.494 -5.683 -4.190 1.00 93.38 277 GLY A C 1
ATOM 2115 O O . GLY A 1 277 ? 5.897 -6.370 -3.366 1.00 93.38 277 GLY A O 1
ATOM 2116 N N . PHE A 1 278 ? 7.532 -6.166 -4.871 1.00 93.25 278 PHE A N 1
ATOM 2117 C CA . PHE A 1 278 ? 8.140 -7.476 -4.644 1.00 93.25 278 PHE A CA 1
ATOM 2118 C C . PHE A 1 278 ? 9.299 -7.372 -3.642 1.00 93.25 278 PHE A C 1
ATOM 2120 O O . PHE A 1 278 ? 10.428 -7.764 -3.913 1.00 93.25 278 PHE A O 1
ATOM 2127 N N . ASN A 1 279 ? 9.024 -6.784 -2.479 1.00 90.75 279 ASN A N 1
ATOM 2128 C CA . ASN A 1 279 ? 10.001 -6.563 -1.418 1.00 90.75 279 ASN A CA 1
ATOM 2129 C C . ASN A 1 279 ? 9.319 -6.562 -0.040 1.00 90.75 279 ASN A C 1
ATOM 2131 O O . ASN A 1 279 ? 8.096 -6.471 0.072 1.00 90.75 279 ASN A O 1
ATOM 2135 N N . THR A 1 280 ? 10.125 -6.628 1.018 1.00 88.06 280 THR A N 1
ATOM 2136 C CA . THR A 1 280 ? 9.660 -6.545 2.412 1.00 88.06 280 THR A CA 1
ATOM 2137 C C . THR A 1 280 ? 10.089 -5.263 3.120 1.00 88.06 280 THR A C 1
ATOM 2139 O O . THR A 1 280 ? 9.791 -5.125 4.307 1.00 88.06 280 THR A O 1
ATOM 2142 N N . GLN A 1 281 ? 10.798 -4.373 2.422 1.00 89.25 281 GLN A N 1
ATOM 2143 C CA . GLN A 1 281 ? 11.419 -3.164 2.970 1.00 89.25 281 GLN A CA 1
ATOM 2144 C C . GLN A 1 281 ? 10.404 -2.030 3.100 1.00 89.25 281 GLN A C 1
ATOM 2146 O O . GLN A 1 281 ? 10.327 -1.388 4.142 1.00 89.25 281 GLN A O 1
ATOM 2151 N N . VAL A 1 282 ? 9.567 -1.840 2.077 1.00 93.06 282 VAL A N 1
ATOM 2152 C CA . VAL A 1 282 ? 8.494 -0.848 2.119 1.00 93.06 282 VAL A CA 1
ATOM 2153 C C . VAL A 1 282 ? 7.380 -1.363 3.016 1.00 93.06 282 VAL A C 1
ATOM 2155 O O . VAL A 1 282 ? 6.783 -2.415 2.752 1.00 93.06 282 VAL A O 1
ATOM 2158 N N . LYS A 1 283 ? 7.080 -0.610 4.071 1.00 95.06 283 LYS A N 1
ATOM 2159 C CA . LYS A 1 283 ? 6.073 -0.971 5.065 1.00 95.06 283 LYS A CA 1
ATOM 2160 C C . LYS A 1 283 ? 4.904 -0.006 5.060 1.00 95.06 283 LYS A C 1
ATOM 2162 O O . LYS A 1 283 ? 5.084 1.191 4.857 1.00 95.06 283 LYS A O 1
ATOM 2167 N N . ILE A 1 284 ? 3.711 -0.522 5.322 1.00 95.19 284 ILE A N 1
ATOM 2168 C CA . ILE A 1 284 ? 2.483 0.262 5.383 1.00 95.19 284 ILE A CA 1
ATOM 2169 C C . ILE A 1 284 ? 1.641 -0.144 6.593 1.00 95.19 284 ILE A C 1
ATOM 2171 O O . ILE A 1 284 ? 1.619 -1.315 6.981 1.00 95.19 284 ILE A O 1
ATOM 2175 N N . SER A 1 285 ? 0.954 0.821 7.203 1.00 94.44 285 SER A N 1
ATOM 2176 C CA . SER A 1 285 ? -0.104 0.528 8.170 1.00 94.44 285 SER A CA 1
ATOM 2177 C C . SER A 1 285 ? -1.430 0.231 7.458 1.00 94.44 285 SER A C 1
ATOM 2179 O O . SER A 1 285 ? -1.700 0.819 6.411 1.00 94.44 285 SER A O 1
ATOM 2181 N N . PRO A 1 286 ? -2.291 -0.651 7.994 1.00 94.44 286 PRO A N 1
ATOM 2182 C CA . PRO A 1 286 ? -3.608 -0.903 7.407 1.00 94.44 286 PRO A CA 1
ATOM 2183 C C . PRO A 1 286 ? -4.471 0.357 7.238 1.00 94.44 286 PRO A C 1
ATOM 2185 O O . PRO A 1 286 ? -5.166 0.475 6.233 1.00 94.44 286 PRO A O 1
ATOM 2188 N N . VAL A 1 287 ? -4.383 1.323 8.160 1.00 93.31 287 VAL A N 1
ATOM 2189 C CA . VAL A 1 287 ? -5.045 2.632 8.000 1.00 93.31 287 VAL A CA 1
ATOM 2190 C C . VAL A 1 287 ? -4.511 3.388 6.786 1.00 93.31 287 VAL A C 1
ATOM 2192 O O . VAL A 1 287 ? -5.299 3.839 5.960 1.00 93.31 287 VAL A O 1
ATOM 2195 N N . HIS A 1 288 ? -3.189 3.471 6.614 1.00 95.00 288 HIS A N 1
ATOM 2196 C CA . HIS A 1 288 ? -2.624 4.108 5.426 1.00 95.00 288 HIS A CA 1
ATOM 2197 C C . HIS A 1 288 ? -3.007 3.354 4.143 1.00 95.00 288 HIS A C 1
ATOM 2199 O O . HIS A 1 288 ? -3.346 3.979 3.147 1.00 95.00 288 HIS A O 1
ATOM 2205 N N . ALA A 1 289 ? -3.049 2.019 4.169 1.00 94.75 289 ALA A N 1
ATOM 2206 C CA . ALA A 1 289 ? -3.505 1.224 3.031 1.00 94.75 289 ALA A CA 1
ATOM 2207 C C . ALA A 1 289 ? -4.954 1.540 2.624 1.00 94.75 289 ALA A C 1
ATOM 2209 O O . ALA A 1 289 ? -5.243 1.583 1.430 1.00 94.75 289 ALA A O 1
ATOM 2210 N N . ALA A 1 290 ? -5.848 1.779 3.590 1.00 93.94 290 ALA A N 1
ATOM 2211 C CA . ALA A 1 290 ? -7.212 2.216 3.308 1.00 93.94 290 ALA A CA 1
ATOM 2212 C C . ALA A 1 290 ? -7.226 3.614 2.665 1.00 93.94 290 ALA A C 1
ATOM 2214 O O . ALA A 1 290 ? -7.883 3.802 1.643 1.00 93.94 290 ALA A O 1
ATOM 2215 N N . LEU A 1 291 ? -6.431 4.552 3.193 1.00 92.50 291 LEU A N 1
ATOM 2216 C CA . LEU A 1 291 ? -6.301 5.915 2.656 1.00 92.50 291 LEU A CA 1
ATOM 2217 C C . LEU A 1 291 ? -5.735 5.956 1.226 1.00 92.50 291 LEU A C 1
ATOM 2219 O O . LEU A 1 291 ? -6.088 6.835 0.454 1.00 92.50 291 LEU A O 1
ATOM 2223 N N . LEU A 1 292 ? -4.910 4.985 0.815 1.00 92.38 292 LEU A N 1
ATOM 2224 C CA . LEU A 1 292 ? -4.467 4.889 -0.588 1.00 92.38 292 LEU A CA 1
ATOM 2225 C C . LEU A 1 292 ? -5.617 4.613 -1.574 1.00 92.38 292 LEU A C 1
ATOM 2227 O O . LEU A 1 292 ? -5.421 4.734 -2.783 1.00 92.38 292 LEU A O 1
ATOM 2231 N N . SER A 1 293 ? -6.779 4.179 -1.079 1.00 81.38 293 SER A N 1
ATOM 2232 C CA . SER A 1 293 ? -7.952 3.822 -1.882 1.00 81.38 293 SER A CA 1
ATOM 2233 C C . SER A 1 293 ? -9.140 4.779 -1.744 1.00 81.38 293 SER A C 1
ATOM 2235 O O . SER A 1 293 ? -10.172 4.515 -2.369 1.00 81.38 293 SER A O 1
ATOM 2237 N N . SER A 1 294 ? -9.009 5.844 -0.942 1.00 75.75 294 SER A N 1
ATOM 2238 C CA . SER A 1 294 ? -10.036 6.886 -0.785 1.00 75.75 294 SER A CA 1
ATOM 2239 C C . SER A 1 294 ? -10.000 7.930 -1.885 1.00 75.75 294 SER A C 1
ATOM 2241 O O . SER A 1 294 ? -8.878 8.323 -2.276 1.00 75.75 294 SER A O 1
#

pLDDT: mean 71.94, std 27.03, range [19.66, 97.94]

Secondary structure (DSSP, 8-state):
----------TT------------------------------------------S-----HHHHHHHHHTT---S-TT--------EEEETTEEEEPPPS--HHHHHHHHHHHHHH--SEEEEEEE-TTT--EEEEEEEETTTTEE-THHHH---EE-GGGHHHHHHHHHHHTSS--TT-EEEE-S-TT---HHHHS----TTSEEEEHHHHHHTT-HHHHHHHHHHH--HHHHHHHHHHTTTTS---SSS-PPPPB--TTTS---SHHHHHHHHTT--SSSEE-HHHHHHTT-